Protein AF-A0A7S1ZP19-F1 (afdb_monomer_lite)

Sequence (334 aa):
PTLAFGVCPPRRSRVVRQDVLRPRTKNLQGLKESPSRLVMTATKRASASSKKQGKRADRSSQQQQQYDGSGGVAASTTSSDAKIVTAPAASSAAVSGDSSPRLANTTVCLPIVYGSIAFFLGKKADEYHTHQWTLYVRGPNDEDLSVGVAKVVFQLHPSFPQPVRELTAPPFEVTEKGWGEFEATIRIVWRDPEEKATVLTHGIKLYPPGLTNITASTTSKEPVVHEFYDEVVFTNPKESFHRQLMRTSVLPRIKSHEPAVQENFPTYTDEADLKAMLAAQKFLEKEIGLVKSRLLQADQEVTEIEDELAKIKAEGGSSVSSSSGKGGGSGGKS

Organism: Trieres chinensis (NCBI:txid1514140)

Foldseek 3Di:
DDDDDPDDDDDPFPAPDVPDDDDDDDDDDDDDDDDDDDDDDDDDDDDDDDDDDDDDDDDDDDDDDDDDDDDDDDDDDDDDDDDDDDDDDDDDPDDDQDPFFFAAPDKDKQKKKWWKKKFACQVNADPFFRIKMKTFMAGLQLWFCLLFFQWKWKAADPVDDPRTDIDRGPPGMDIDTGDDKDKMKIWTHTPNNVDDIDIDIYIHDFDDPPDDPVRPPRDPRHIDITMDMYMHMDHRGGPSSVVSSVCRVVDDRDADPDVVVRVNRDRPDPVVVVVVVVVVVVVVVVVVVVVVVVVVVVVVVVVVVVVVVVVVVVVVPPPDDDDDDDDDDDDDDD

InterPro domains:
  IPR005033 YEATS [PTHR47573] (101-312)
  IPR038704 YEATS superfamily [G3DSA:2.60.40.1970] (103-259)
  IPR055129 YEATS domain [PF03366] (129-207)
  IPR055129 YEATS domain [PS51037] (102-248)

pLDDT: mean 71.0, std 27.82, range [25.66, 98.19]

Structure (mmCIF, N/CA/C/O backbone):
data_AF-A0A7S1ZP19-F1
#
_entry.id   AF-A0A7S1ZP19-F1
#
loop_
_atom_site.group_PDB
_atom_site.id
_atom_site.type_symbol
_atom_site.label_atom_id
_atom_site.label_alt_id
_atom_site.label_comp_id
_atom_site.label_asym_id
_atom_site.label_entity_id
_atom_site.label_seq_id
_atom_site.pdbx_PDB_ins_code
_atom_site.Cartn_x
_atom_site.Cartn_y
_atom_site.Cartn_z
_atom_site.occupancy
_atom_site.B_iso_or_equiv
_atom_site.auth_seq_id
_atom_site.auth_comp_id
_atom_site.auth_asym_id
_atom_site.auth_atom_id
_atom_site.pdbx_PDB_model_num
ATOM 1 N N . PRO A 1 1 ? -11.613 -37.175 -13.128 1.00 35.22 1 PRO A N 1
ATOM 2 C CA . PRO A 1 1 ? -10.660 -36.073 -12.864 1.00 35.22 1 PRO A CA 1
ATOM 3 C C . PRO A 1 1 ? -11.260 -34.736 -13.319 1.00 35.22 1 PRO A C 1
ATOM 5 O O . PRO A 1 1 ? -11.089 -34.323 -14.462 1.00 35.22 1 PRO A O 1
ATOM 8 N N . THR A 1 2 ? -12.042 -34.113 -12.440 1.00 30.61 2 THR A N 1
ATOM 9 C CA . THR A 1 2 ? -12.780 -32.881 -12.743 1.00 30.61 2 THR A CA 1
ATOM 10 C C . THR A 1 2 ? -11.906 -31.684 -12.383 1.00 30.61 2 THR A C 1
ATOM 12 O O . THR A 1 2 ? -11.536 -31.531 -11.222 1.00 30.61 2 THR A O 1
ATOM 15 N N . LEU A 1 3 ? -11.542 -30.860 -13.368 1.00 34.84 3 LEU A N 1
ATOM 16 C CA . LEU A 1 3 ? -10.764 -29.642 -13.131 1.00 34.84 3 LEU A CA 1
ATOM 17 C C . LEU A 1 3 ? -11.634 -28.615 -12.397 1.00 34.84 3 LEU A C 1
ATOM 19 O O . LEU A 1 3 ? -12.628 -28.134 -12.938 1.00 34.84 3 LEU A O 1
ATOM 23 N N . ALA A 1 4 ? -11.255 -28.289 -11.163 1.00 33.59 4 ALA A N 1
ATOM 24 C CA . ALA A 1 4 ? -11.869 -27.205 -10.413 1.00 33.59 4 ALA A CA 1
ATOM 25 C C . ALA A 1 4 ? -11.389 -25.863 -10.984 1.00 33.59 4 ALA A C 1
ATOM 27 O O . ALA A 1 4 ? -10.210 -25.525 -10.891 1.00 33.59 4 ALA A O 1
ATOM 28 N N . PHE A 1 5 ? -12.306 -25.098 -11.575 1.00 38.09 5 PHE A N 1
ATOM 29 C CA . PHE A 1 5 ? -12.038 -23.721 -11.975 1.00 38.09 5 PHE A CA 1
ATOM 30 C C . PHE A 1 5 ? -11.862 -22.860 -10.720 1.00 38.09 5 PHE A C 1
ATOM 32 O O . PHE A 1 5 ? -12.792 -22.721 -9.924 1.00 38.09 5 PHE A O 1
ATOM 39 N N . GLY A 1 6 ? -10.675 -22.276 -10.551 1.00 35.34 6 GLY A N 1
ATOM 40 C CA . GLY A 1 6 ? -10.384 -21.322 -9.482 1.00 35.34 6 GLY A CA 1
ATOM 41 C C . GLY A 1 6 ? -11.103 -19.996 -9.717 1.00 35.34 6 GLY A C 1
ATOM 42 O O . GLY A 1 6 ? -10.528 -19.068 -10.279 1.00 35.34 6 GLY A O 1
ATOM 43 N N . VAL A 1 7 ? -12.369 -19.907 -9.309 1.00 38.19 7 VAL A N 1
ATOM 44 C CA . VAL A 1 7 ? -13.126 -18.650 -9.317 1.00 38.19 7 VAL A CA 1
ATOM 45 C C . VAL A 1 7 ? -12.714 -17.828 -8.099 1.00 38.19 7 VAL A C 1
ATOM 47 O O . VAL A 1 7 ? -12.937 -18.247 -6.965 1.00 38.19 7 VAL A O 1
ATOM 50 N N . CYS A 1 8 ? -12.127 -16.652 -8.328 1.00 34.09 8 CYS A N 1
ATOM 51 C CA . CYS A 1 8 ? -11.765 -15.735 -7.250 1.00 34.09 8 CYS A CA 1
ATOM 52 C C . CYS A 1 8 ? -13.042 -15.206 -6.559 1.00 34.09 8 CYS A C 1
ATOM 54 O O . CYS A 1 8 ? -13.891 -14.619 -7.240 1.00 34.09 8 CYS A O 1
ATOM 56 N N . PRO A 1 9 ? -13.228 -15.414 -5.241 1.00 33.00 9 PRO A N 1
ATOM 57 C CA . PRO A 1 9 ? -14.409 -14.934 -4.534 1.00 33.00 9 PRO A CA 1
ATOM 58 C C . PRO A 1 9 ? -14.364 -13.404 -4.367 1.00 33.00 9 PRO A C 1
ATOM 60 O O . PRO A 1 9 ? -13.285 -12.834 -4.203 1.00 33.00 9 PRO A O 1
ATOM 63 N N . PRO A 1 10 ? -15.516 -12.709 -4.363 1.00 30.75 10 PRO A N 1
ATOM 64 C CA . PRO A 1 10 ? -15.551 -11.254 -4.266 1.00 30.75 10 PRO A CA 1
ATOM 65 C C . PRO A 1 10 ? -15.285 -10.773 -2.828 1.00 30.75 10 PRO A C 1
ATOM 67 O O . PRO A 1 10 ? -16.222 -10.544 -2.059 1.00 30.75 10 PRO A O 1
ATOM 70 N N . ARG A 1 11 ? -14.014 -10.563 -2.461 1.00 40.75 11 ARG A N 1
ATOM 71 C CA . ARG A 1 11 ? -13.666 -9.703 -1.314 1.00 40.75 11 ARG A CA 1
ATOM 72 C C . ARG A 1 11 ? -13.893 -8.229 -1.703 1.00 40.75 11 ARG A C 1
ATOM 74 O O . ARG A 1 11 ? -13.801 -7.860 -2.872 1.00 40.75 11 ARG A O 1
ATOM 81 N N . ARG A 1 12 ? -14.245 -7.369 -0.736 1.00 36.06 12 ARG A N 1
ATOM 82 C CA . ARG A 1 12 ? -14.487 -5.924 -0.960 1.00 36.06 12 ARG A CA 1
ATOM 83 C C . ARG A 1 12 ? -13.167 -5.145 -1.102 1.00 36.06 12 ARG A C 1
ATOM 85 O O . ARG A 1 12 ? -12.848 -4.308 -0.264 1.00 36.06 12 ARG A O 1
ATOM 92 N N . SER A 1 13 ? -12.420 -5.405 -2.170 1.00 39.50 13 SER A N 1
ATOM 93 C CA . SER A 1 13 ? -11.255 -4.621 -2.600 1.00 39.50 13 SER A CA 1
ATOM 94 C C . SER A 1 13 ? -11.600 -3.757 -3.823 1.00 39.50 13 SER A C 1
ATOM 96 O O . SER A 1 13 ? -12.604 -3.969 -4.515 1.00 39.50 13 SER A O 1
ATOM 98 N N . ARG A 1 14 ? -10.793 -2.723 -4.085 1.00 39.16 14 ARG A N 1
ATOM 99 C CA . ARG A 1 14 ? -10.999 -1.766 -5.183 1.00 39.16 14 ARG A CA 1
ATOM 100 C C . ARG A 1 14 ? -10.481 -2.342 -6.507 1.00 39.16 14 ARG A C 1
ATOM 102 O O . ARG A 1 14 ? -9.537 -1.806 -7.064 1.00 39.16 14 ARG A O 1
ATOM 109 N N . VAL A 1 15 ? -11.120 -3.396 -7.023 1.00 43.00 15 VAL A N 1
ATOM 110 C CA . VAL A 1 15 ? -10.665 -4.138 -8.219 1.00 43.00 15 VAL A CA 1
ATOM 111 C C . VAL A 1 15 ? -10.245 -3.205 -9.367 1.00 43.00 15 VAL A C 1
ATOM 113 O O . VAL A 1 15 ? -11.094 -2.638 -10.069 1.00 43.00 15 VAL A O 1
ATOM 116 N N . VAL A 1 16 ? -8.934 -3.088 -9.602 1.00 46.03 16 VAL A N 1
ATOM 117 C CA . VAL A 1 16 ? -8.363 -2.291 -10.698 1.00 46.03 16 VAL A CA 1
ATOM 118 C C . VAL A 1 16 ? -8.515 -3.056 -12.013 1.00 46.03 16 VAL A C 1
ATOM 120 O O . VAL A 1 16 ? -7.594 -3.690 -12.525 1.00 46.03 16 VAL A O 1
ATOM 123 N N . ARG A 1 17 ? -9.723 -3.007 -12.585 1.00 39.44 17 ARG A N 1
ATOM 124 C CA . ARG A 1 17 ? -9.992 -3.536 -13.929 1.00 39.44 17 ARG A CA 1
ATOM 125 C C . ARG A 1 17 ? -9.328 -2.644 -14.976 1.00 39.44 17 ARG A C 1
ATOM 127 O O . ARG A 1 17 ? -9.660 -1.463 -15.079 1.00 39.44 17 ARG A O 1
ATOM 134 N N . GLN A 1 18 ? -8.448 -3.215 -15.795 1.00 45.69 18 GLN A N 1
ATOM 135 C CA . GLN A 1 18 ? -7.701 -2.465 -16.813 1.00 45.69 18 GLN A CA 1
ATOM 136 C C . GLN A 1 18 ? -8.589 -1.843 -17.920 1.00 45.69 18 GLN A C 1
ATOM 138 O O . GLN A 1 18 ? -8.176 -0.867 -18.553 1.00 45.69 18 GLN A O 1
ATOM 143 N N . ASP A 1 19 ? -9.814 -2.354 -18.107 1.00 37.75 19 ASP A N 1
ATOM 144 C CA . ASP A 1 19 ? -10.675 -2.111 -19.278 1.00 37.75 19 ASP A CA 1
ATOM 145 C C . ASP A 1 19 ? -11.610 -0.880 -19.225 1.00 37.75 19 ASP A C 1
ATOM 147 O O . ASP A 1 19 ? -12.347 -0.633 -20.184 1.00 37.75 19 ASP A O 1
ATOM 151 N N . VAL A 1 20 ? -11.633 -0.082 -18.145 1.00 37.97 20 VAL A N 1
ATOM 152 C CA . VAL A 1 20 ? -12.630 1.009 -17.986 1.00 37.97 20 VAL A CA 1
ATOM 153 C C . VAL A 1 20 ? -12.005 2.402 -17.870 1.00 37.97 20 VAL A C 1
ATOM 155 O O . VAL A 1 20 ? -12.073 3.049 -16.830 1.00 37.97 20 VAL A O 1
ATOM 158 N N . LEU A 1 21 ? -11.477 2.917 -18.986 1.00 30.41 21 LEU A N 1
ATOM 159 C CA . LEU A 1 21 ? -11.257 4.358 -19.194 1.00 30.41 21 LEU A CA 1
ATOM 160 C C . LEU A 1 21 ? -11.595 4.765 -20.641 1.00 30.41 21 LEU A C 1
ATOM 162 O O . LEU A 1 21 ? -10.736 4.758 -21.519 1.00 30.41 21 LEU A O 1
ATOM 166 N N . ARG A 1 22 ? -12.847 5.180 -20.886 1.00 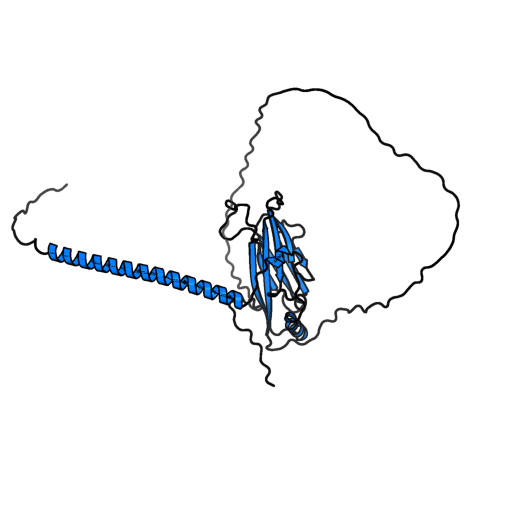29.48 22 ARG A N 1
ATOM 167 C CA . ARG A 1 22 ? -13.207 5.998 -22.063 1.00 29.48 22 ARG A CA 1
ATOM 168 C C . ARG A 1 22 ? -13.342 7.464 -21.631 1.00 29.48 22 ARG A C 1
ATOM 170 O O . ARG A 1 22 ? -14.190 7.740 -20.782 1.00 29.48 22 ARG A O 1
ATOM 177 N N . PRO A 1 23 ? -12.591 8.417 -22.209 1.00 30.12 23 PRO A N 1
ATOM 178 C CA . PRO A 1 23 ? -12.764 9.829 -21.890 1.00 30.12 23 PRO A CA 1
ATOM 179 C C . PRO A 1 23 ? -14.053 10.371 -22.528 1.00 30.12 23 PRO A C 1
ATOM 181 O O . PRO A 1 23 ? -14.192 10.404 -23.750 1.00 30.12 23 PRO A O 1
ATOM 184 N N . ARG A 1 24 ? -14.999 10.836 -21.703 1.00 30.05 24 ARG A N 1
ATOM 185 C CA . ARG A 1 24 ? -16.121 11.672 -22.159 1.00 30.05 24 ARG A CA 1
ATOM 186 C C . ARG A 1 24 ? -15.701 13.138 -22.098 1.00 30.05 24 ARG A C 1
ATOM 188 O O . ARG A 1 24 ? -15.774 13.768 -21.048 1.00 30.05 24 ARG A O 1
ATOM 195 N N . THR A 1 25 ? -15.282 13.683 -23.232 1.00 30.56 25 THR A N 1
ATOM 196 C CA . THR A 1 25 ? -15.054 15.121 -23.393 1.00 30.56 25 THR A CA 1
ATOM 197 C C . THR A 1 25 ? -16.386 15.875 -23.407 1.00 30.56 25 THR A C 1
ATOM 199 O O . THR A 1 25 ? -17.268 15.586 -24.216 1.00 30.56 25 THR A O 1
ATOM 202 N N . LYS A 1 26 ? -16.526 16.888 -22.548 1.00 33.78 26 LYS A N 1
ATOM 203 C CA . LYS A 1 26 ? -17.434 18.019 -22.779 1.00 33.78 26 LYS A CA 1
ATOM 204 C C . LYS A 1 26 ? -16.752 19.309 -22.336 1.00 33.78 26 LYS A C 1
ATOM 206 O O . LYS A 1 26 ? -16.363 19.443 -21.183 1.00 33.78 26 LYS A O 1
ATOM 211 N N . ASN A 1 27 ? -16.608 20.233 -23.283 1.00 29.47 27 ASN A N 1
ATOM 212 C CA . ASN A 1 27 ? -16.151 21.596 -23.035 1.00 29.47 27 ASN A CA 1
ATOM 213 C C . ASN A 1 27 ? -17.158 22.354 -22.164 1.00 29.47 27 ASN A C 1
ATOM 215 O O . ASN A 1 27 ? -18.361 22.239 -22.393 1.00 29.47 27 ASN A O 1
ATOM 219 N N . LEU A 1 28 ? -16.657 23.239 -21.302 1.00 31.41 28 LEU A N 1
ATOM 220 C CA . LEU A 1 28 ? -17.294 24.529 -21.044 1.00 31.41 28 LEU A CA 1
ATOM 221 C C . LEU A 1 28 ? -16.204 25.565 -20.733 1.00 31.41 28 LEU A C 1
ATOM 223 O O . LEU A 1 28 ? -15.254 25.273 -20.010 1.00 31.41 28 LEU A O 1
ATOM 227 N N . GLN A 1 29 ? -16.297 26.742 -21.348 1.00 30.42 29 GLN A N 1
ATOM 228 C CA . GLN A 1 29 ? -15.289 27.801 -21.262 1.00 30.42 29 GLN A CA 1
ATOM 229 C C . GLN A 1 29 ? -15.689 28.876 -20.246 1.00 30.42 29 GLN A C 1
ATOM 231 O O . GLN A 1 29 ? -16.849 29.267 -20.200 1.00 30.42 29 GLN A O 1
ATOM 236 N N . GLY A 1 30 ? -14.681 29.445 -19.578 1.00 26.62 30 GLY A N 1
ATOM 237 C CA . GLY A 1 30 ? -14.671 30.851 -19.165 1.00 26.62 30 GLY A CA 1
ATOM 238 C C . GLY A 1 30 ? -15.315 31.204 -17.821 1.00 26.62 30 GLY A C 1
ATOM 239 O O . GLY A 1 30 ? -16.529 31.203 -17.681 1.00 26.62 30 GLY A O 1
ATOM 240 N N . LEU A 1 31 ? -14.496 31.711 -16.898 1.00 30.05 31 LEU A N 1
ATOM 241 C CA . LEU A 1 31 ? -14.360 33.164 -16.730 1.00 30.05 31 LEU A CA 1
ATOM 242 C C . LEU A 1 31 ? -12.966 33.497 -16.158 1.00 30.05 31 LEU A C 1
ATOM 244 O O . LEU A 1 31 ? -12.301 32.634 -15.588 1.00 30.05 31 LEU A O 1
ATOM 248 N N . LYS A 1 32 ? -12.498 34.730 -16.372 1.00 30.06 32 LYS A N 1
ATOM 249 C CA . LYS A 1 32 ? -11.239 35.268 -15.822 1.00 30.06 32 LYS A CA 1
ATOM 250 C C . LYS A 1 32 ? -11.554 36.113 -14.589 1.00 30.06 32 LYS A C 1
ATOM 252 O O . LYS A 1 32 ? -12.590 36.761 -14.608 1.00 30.06 32 LYS A O 1
ATOM 257 N N . GLU A 1 33 ? -10.604 36.243 -13.660 1.00 28.56 33 GLU A N 1
ATOM 258 C CA . GLU A 1 33 ? -10.115 37.561 -13.211 1.00 28.56 33 GLU A CA 1
ATOM 259 C C . GLU A 1 33 ? -8.828 37.467 -12.368 1.00 28.56 33 GLU A C 1
ATOM 261 O O . GLU A 1 33 ? -8.504 36.423 -11.807 1.00 28.56 33 GLU A O 1
ATOM 266 N N . SER A 1 34 ? -8.072 38.568 -12.345 1.00 31.73 34 SER A N 1
ATOM 267 C CA . SER A 1 34 ? -6.821 38.771 -11.588 1.00 31.73 34 SER A CA 1
ATOM 268 C C . SER A 1 34 ? -7.072 39.789 -10.461 1.00 31.73 34 SER A C 1
ATOM 270 O O . SER A 1 34 ? -8.072 40.502 -10.534 1.00 31.73 34 SER A O 1
ATOM 272 N N . PRO A 1 35 ? -6.156 39.980 -9.483 1.00 42.50 35 PRO A N 1
ATOM 273 C CA . PRO A 1 35 ? -5.257 41.136 -9.642 1.00 42.50 35 PRO A CA 1
ATOM 274 C C . PRO A 1 35 ? -3.848 41.063 -8.998 1.00 42.50 35 PRO A C 1
ATOM 276 O O . PRO A 1 35 ? -3.632 40.538 -7.914 1.00 42.50 35 PRO A O 1
ATOM 279 N N . SER A 1 36 ? -2.918 41.716 -9.701 1.00 30.12 36 SER A N 1
ATOM 280 C CA . SER A 1 36 ? -1.875 42.666 -9.258 1.00 30.12 36 SER A CA 1
ATOM 281 C C . SER A 1 36 ? -1.053 42.506 -7.962 1.00 30.12 36 SER A C 1
ATOM 283 O O . SER A 1 36 ? -1.548 42.498 -6.841 1.00 30.12 36 SER A O 1
ATOM 285 N N . ARG A 1 37 ? 0.270 42.633 -8.163 1.00 30.38 37 ARG A N 1
ATOM 286 C CA . ARG A 1 37 ? 1.307 42.990 -7.173 1.00 30.38 37 ARG A CA 1
ATOM 287 C C . ARG A 1 37 ? 0.964 44.238 -6.342 1.00 30.38 37 ARG A C 1
ATOM 289 O O . ARG A 1 37 ? 0.517 45.236 -6.902 1.00 30.38 37 ARG A O 1
ATOM 296 N N . LEU A 1 38 ? 1.458 44.266 -5.102 1.00 29.27 38 LEU A N 1
ATOM 297 C CA . LEU A 1 38 ? 1.962 45.492 -4.474 1.00 29.27 38 LEU A CA 1
ATOM 298 C C . LEU A 1 38 ? 3.351 45.229 -3.870 1.00 29.27 38 LEU A C 1
ATOM 300 O O . LEU A 1 38 ? 3.601 44.162 -3.316 1.00 29.27 38 LEU A O 1
ATOM 304 N N . VAL A 1 39 ? 4.265 46.189 -4.014 1.00 29.44 39 VAL A N 1
ATOM 305 C CA . VAL A 1 39 ? 5.639 46.132 -3.491 1.00 29.44 39 VAL A CA 1
ATOM 306 C C . VAL A 1 39 ? 5.761 47.176 -2.388 1.00 29.44 39 VAL A C 1
ATOM 308 O O . VAL A 1 39 ? 5.391 48.324 -2.619 1.00 29.44 39 VAL A O 1
ATOM 311 N N . MET A 1 40 ? 6.319 46.822 -1.227 1.00 29.11 40 MET A N 1
ATOM 312 C CA . MET A 1 40 ? 6.771 47.817 -0.250 1.00 29.11 40 MET A CA 1
ATOM 313 C C . MET A 1 40 ? 8.162 47.501 0.291 1.00 29.11 40 MET A C 1
ATOM 315 O O . MET A 1 40 ? 8.417 46.462 0.893 1.00 29.11 40 MET A O 1
ATOM 319 N N . THR A 1 41 ? 9.057 48.457 0.070 1.00 28.34 41 THR A N 1
ATOM 320 C CA . THR A 1 41 ? 10.376 48.580 0.689 1.00 28.34 41 THR A CA 1
ATOM 321 C C . THR A 1 41 ? 10.261 49.230 2.066 1.00 28.34 41 THR A C 1
ATOM 323 O O . THR A 1 41 ? 9.560 50.233 2.198 1.00 28.34 41 THR A O 1
ATOM 326 N N . ALA A 1 42 ? 11.030 48.769 3.053 1.00 32.97 42 ALA A N 1
ATOM 327 C CA . ALA A 1 42 ? 11.269 49.518 4.287 1.00 32.97 42 ALA A CA 1
ATOM 328 C C . ALA A 1 42 ? 12.721 49.354 4.760 1.00 32.97 42 ALA A C 1
ATOM 330 O O . ALA A 1 42 ? 13.330 48.297 4.608 1.00 32.97 42 ALA A O 1
ATOM 331 N N . THR A 1 43 ? 13.277 50.429 5.319 1.00 29.64 43 THR A N 1
ATOM 332 C CA . THR A 1 43 ? 14.724 50.629 5.463 1.00 29.64 43 THR A CA 1
ATOM 333 C C . THR A 1 43 ? 15.123 50.790 6.931 1.00 29.64 43 THR A C 1
ATOM 335 O O . THR A 1 43 ? 14.578 51.643 7.620 1.00 29.64 43 THR A O 1
ATOM 338 N N . LYS A 1 44 ? 16.142 50.025 7.357 1.00 29.73 44 LYS A N 1
ATOM 339 C CA . LYS A 1 44 ? 17.158 50.347 8.388 1.00 29.73 44 LYS A CA 1
ATOM 340 C C . LYS A 1 44 ? 16.694 50.979 9.718 1.00 29.73 44 LYS A C 1
ATOM 342 O O . LYS A 1 44 ? 16.402 52.170 9.785 1.00 29.73 44 LYS A O 1
ATOM 347 N N . ARG A 1 45 ? 16.959 50.282 10.830 1.00 28.92 45 ARG A N 1
ATOM 348 C CA . ARG A 1 45 ? 17.448 50.928 12.066 1.00 28.92 45 ARG A CA 1
ATOM 349 C C . ARG A 1 45 ? 18.548 50.101 12.722 1.00 28.92 45 ARG A C 1
ATOM 351 O O . ARG A 1 45 ? 18.533 48.880 12.666 1.00 28.92 45 ARG A O 1
ATOM 358 N N . ALA A 1 46 ? 19.510 50.804 13.310 1.00 29.44 46 ALA A N 1
ATOM 359 C CA . ALA A 1 46 ? 20.632 50.247 14.050 1.00 29.44 46 ALA A CA 1
ATOM 360 C C . ALA A 1 46 ? 20.691 50.903 15.433 1.00 29.44 46 ALA A C 1
ATOM 362 O O . ALA A 1 46 ? 20.356 52.081 15.567 1.00 29.44 46 ALA A O 1
ATOM 363 N N . SER A 1 47 ? 21.172 50.166 16.432 1.00 31.48 47 SER A N 1
ATOM 364 C CA . SER A 1 47 ? 21.490 50.692 17.760 1.00 31.48 47 SER A CA 1
ATOM 365 C C . SER A 1 47 ? 22.626 49.881 18.385 1.00 31.48 47 SER A C 1
ATOM 367 O O . SER A 1 47 ? 22.505 48.672 18.562 1.00 31.48 47 SER A O 1
ATOM 369 N N . ALA A 1 48 ? 23.728 50.559 18.713 1.00 30.89 48 ALA A N 1
ATOM 370 C CA . ALA A 1 48 ? 24.772 50.060 19.614 1.00 30.89 48 ALA A CA 1
ATOM 371 C C . ALA A 1 48 ? 24.260 50.135 21.084 1.00 30.89 48 ALA A C 1
ATOM 373 O O . ALA A 1 48 ? 23.153 50.614 21.305 1.00 30.89 48 ALA A O 1
ATOM 374 N N . SER A 1 49 ? 24.952 49.731 22.155 1.00 30.88 49 SER A N 1
ATOM 375 C CA . SER A 1 49 ? 26.384 49.493 22.406 1.00 30.88 49 SER A CA 1
ATOM 376 C C . SER A 1 49 ? 26.556 48.788 23.768 1.00 30.88 49 SER A C 1
ATOM 378 O O . SER A 1 49 ? 25.732 49.038 24.645 1.00 30.88 49 SER A O 1
ATOM 380 N N . SER A 1 50 ? 27.647 48.037 24.006 1.00 32.75 50 SER A N 1
ATOM 381 C CA . SER A 1 50 ? 28.511 48.180 25.213 1.00 32.75 50 SER A CA 1
ATOM 382 C C . SER A 1 50 ? 29.678 47.173 25.273 1.00 32.75 50 SER A C 1
ATOM 384 O O . SER A 1 50 ? 29.631 46.109 24.665 1.00 32.75 50 SER A O 1
ATOM 386 N N . LYS A 1 51 ? 30.762 47.541 25.980 1.00 32.75 51 LYS A N 1
ATOM 387 C CA . LYS A 1 51 ? 32.107 46.916 25.942 1.00 32.75 51 LYS A CA 1
ATOM 388 C C . LYS A 1 51 ? 32.505 46.180 27.236 1.00 32.75 51 LYS A C 1
ATOM 390 O O . LYS A 1 51 ? 32.157 46.648 28.315 1.00 32.75 51 LYS A O 1
ATOM 395 N N . LYS A 1 52 ? 33.431 45.210 27.114 1.00 30.39 52 LYS A N 1
ATOM 396 C CA . LYS A 1 52 ? 34.691 45.041 27.904 1.00 30.39 52 LYS A CA 1
ATOM 397 C C . LYS A 1 52 ? 35.556 43.960 27.212 1.00 30.39 52 LYS A C 1
ATOM 399 O O . LYS A 1 52 ? 35.039 42.898 26.908 1.00 30.39 52 LYS A O 1
ATOM 404 N N . GLN A 1 53 ? 36.747 44.253 26.665 1.00 30.14 53 GLN A N 1
ATOM 405 C CA . GLN A 1 53 ? 38.078 44.287 27.322 1.00 30.14 53 GLN A CA 1
ATOM 406 C C . GLN A 1 53 ? 38.395 43.037 28.179 1.00 30.14 53 GLN A C 1
ATOM 408 O O . GLN A 1 53 ? 37.654 42.774 29.114 1.00 30.14 53 GLN A O 1
ATOM 413 N N . GLY A 1 54 ? 39.499 42.292 27.994 1.00 28.72 54 GLY A N 1
ATOM 414 C CA . GLY A 1 54 ? 40.536 42.303 26.941 1.00 28.72 54 GLY A CA 1
ATOM 415 C C . GLY A 1 54 ? 41.868 41.651 27.388 1.00 28.72 54 GLY A C 1
ATOM 416 O O . GLY A 1 54 ? 42.119 41.604 28.589 1.00 28.72 54 GLY A O 1
ATOM 417 N N . LYS A 1 55 ? 42.706 41.206 26.424 1.00 32.06 55 LYS A N 1
ATOM 418 C CA . LYS A 1 55 ? 44.208 41.165 26.346 1.00 32.06 55 LYS A CA 1
ATOM 419 C C . LYS A 1 55 ? 44.644 40.032 25.378 1.00 32.06 55 LYS A C 1
ATOM 421 O O . LYS A 1 55 ? 44.042 38.972 25.407 1.00 32.06 55 LYS A O 1
ATOM 426 N N . ARG A 1 56 ? 45.477 40.294 24.348 1.00 28.67 56 ARG A N 1
ATOM 427 C CA . ARG A 1 56 ? 46.959 40.094 24.299 1.00 28.67 56 ARG A CA 1
ATOM 428 C C . ARG A 1 56 ? 47.388 38.689 24.784 1.00 28.67 56 ARG A C 1
ATOM 430 O O . ARG A 1 56 ? 47.075 38.375 25.921 1.00 28.67 56 ARG A O 1
ATOM 437 N N . ALA A 1 57 ? 48.158 37.864 24.065 1.00 31.80 57 ALA A N 1
ATOM 438 C CA . ALA A 1 57 ? 48.839 37.976 22.755 1.00 31.80 57 ALA A CA 1
ATOM 439 C C . ALA A 1 57 ? 49.184 36.530 22.239 1.00 31.80 57 ALA A C 1
ATOM 441 O O . ALA A 1 57 ? 48.656 35.590 22.822 1.00 31.80 57 ALA A O 1
ATOM 442 N N . ASP A 1 58 ? 49.993 36.210 21.210 1.00 31.27 58 ASP A N 1
ATOM 443 C CA . ASP A 1 58 ? 50.904 36.995 20.345 1.00 31.27 58 ASP A CA 1
ATOM 444 C C . ASP A 1 58 ? 51.021 36.411 18.892 1.00 31.27 58 ASP A C 1
ATOM 446 O O . ASP A 1 58 ? 49.997 36.294 18.220 1.00 31.27 58 ASP A O 1
ATOM 450 N N . ARG A 1 59 ? 52.226 36.098 18.369 1.00 33.56 59 ARG A N 1
ATOM 451 C CA . ARG A 1 59 ? 52.551 35.810 16.943 1.00 33.56 59 ARG A CA 1
ATOM 452 C C . ARG A 1 59 ? 53.019 34.375 16.594 1.00 33.56 59 ARG A C 1
ATOM 454 O O . ARG A 1 59 ? 53.796 33.798 17.343 1.00 33.56 59 ARG A O 1
ATOM 461 N N . SER A 1 60 ? 52.797 33.998 15.317 1.00 33.25 60 SER A N 1
ATOM 462 C CA . SER A 1 60 ? 53.711 33.232 14.410 1.00 33.25 60 SER A CA 1
ATOM 463 C C . SER A 1 60 ? 54.061 31.760 14.770 1.00 33.25 60 SER A C 1
ATOM 465 O O . SER A 1 60 ? 53.927 31.369 15.916 1.00 33.25 60 SER A O 1
ATOM 467 N N . SER A 1 61 ? 54.460 30.846 13.868 1.00 34.03 61 SER A N 1
ATOM 468 C CA . SER A 1 61 ? 54.978 30.939 12.485 1.00 34.03 61 SER A CA 1
ATOM 469 C C . SER A 1 61 ? 54.520 29.774 11.584 1.00 34.03 61 SER A C 1
ATOM 471 O O . SER A 1 61 ? 54.003 28.763 12.047 1.00 34.03 61 SER A O 1
ATOM 473 N N . GLN A 1 62 ? 54.787 29.930 10.285 1.00 35.19 62 GLN A N 1
ATOM 474 C CA . GLN A 1 62 ? 54.767 28.916 9.222 1.00 35.19 62 GLN A CA 1
ATOM 475 C C . GLN A 1 62 ? 55.512 27.611 9.572 1.00 35.19 62 GLN A C 1
ATOM 477 O O . GLN A 1 62 ? 56.563 27.666 10.207 1.00 35.19 62 GLN A O 1
ATOM 482 N N . GLN A 1 63 ? 55.108 26.497 8.946 1.00 31.92 63 GLN A N 1
ATOM 483 C CA . GLN A 1 63 ? 56.084 25.565 8.366 1.00 31.92 63 GLN A CA 1
ATOM 484 C C . GLN A 1 63 ? 55.532 24.871 7.106 1.00 31.92 63 GLN A C 1
ATOM 486 O O . GLN A 1 63 ? 54.659 24.011 7.173 1.00 31.92 63 GLN A O 1
ATOM 491 N N . GLN A 1 64 ? 56.056 25.260 5.942 1.00 31.88 64 GLN A N 1
ATOM 492 C CA . GLN A 1 64 ? 56.113 24.407 4.750 1.00 31.88 64 GLN A CA 1
ATOM 493 C C . GLN A 1 64 ? 57.412 23.597 4.804 1.00 31.88 64 GLN A C 1
ATOM 495 O O . GLN A 1 64 ? 58.413 24.113 5.305 1.00 31.88 64 GLN A O 1
ATOM 500 N N . GLN A 1 65 ? 57.436 22.418 4.177 1.00 32.78 65 GLN A N 1
ATOM 501 C CA . GLN A 1 65 ? 58.622 21.955 3.447 1.00 32.78 65 GLN A CA 1
ATOM 502 C C . GLN A 1 65 ? 58.278 20.835 2.452 1.00 32.78 65 GLN A C 1
ATOM 504 O O . GLN A 1 65 ? 57.915 19.727 2.833 1.00 32.78 65 GLN A O 1
ATOM 509 N N . GLN A 1 66 ? 58.408 21.155 1.163 1.00 27.62 66 GLN A N 1
ATOM 510 C CA . GLN A 1 66 ? 58.784 20.197 0.118 1.00 27.62 66 GLN A CA 1
ATOM 511 C C . GLN A 1 66 ? 60.318 20.132 0.076 1.00 27.62 66 GLN A C 1
ATOM 513 O O . GLN A 1 66 ? 60.951 21.123 0.436 1.00 27.62 66 GLN A O 1
ATOM 518 N N . TYR A 1 67 ? 60.899 19.046 -0.440 1.00 26.41 67 TYR A N 1
ATOM 519 C CA . TYR A 1 67 ? 62.189 19.098 -1.142 1.00 26.41 67 TYR A CA 1
ATOM 520 C C . TYR A 1 67 ? 62.320 17.970 -2.181 1.00 26.41 67 TYR A C 1
ATOM 522 O O . TYR A 1 67 ? 61.595 16.977 -2.125 1.00 26.41 67 TYR A O 1
ATOM 530 N N . ASP A 1 68 ? 63.208 18.204 -3.149 1.00 29.00 68 ASP A N 1
ATOM 531 C CA . ASP A 1 68 ? 63.424 17.450 -4.391 1.00 29.00 68 ASP A CA 1
ATOM 532 C C . ASP A 1 68 ? 63.971 16.018 -4.243 1.00 29.00 68 ASP A C 1
ATOM 534 O O . ASP A 1 68 ? 64.494 15.615 -3.205 1.00 29.00 68 ASP A O 1
ATOM 538 N N . GLY A 1 69 ? 63.907 15.264 -5.347 1.00 26.88 69 GLY A N 1
ATOM 539 C CA . GLY A 1 69 ? 64.618 13.992 -5.525 1.00 26.88 69 GLY A CA 1
ATOM 540 C C . GLY A 1 69 ? 65.836 14.102 -6.453 1.00 26.88 69 GLY A C 1
ATOM 541 O O . GLY A 1 69 ? 66.124 15.163 -6.997 1.00 26.88 69 GLY A O 1
ATOM 542 N N . SER A 1 70 ? 66.544 12.989 -6.671 1.00 29.95 70 SER A N 1
ATOM 543 C CA . SER A 1 70 ? 67.359 12.719 -7.875 1.00 29.95 70 SER A CA 1
ATOM 544 C C . SER A 1 70 ? 67.999 11.321 -7.825 1.00 29.95 70 SER A C 1
ATOM 546 O O . SER A 1 70 ? 68.199 10.768 -6.749 1.00 29.95 70 SER A O 1
ATOM 548 N N . GLY A 1 71 ? 68.370 10.788 -8.998 1.00 27.41 71 GLY A N 1
ATOM 549 C CA . GLY A 1 71 ? 69.378 9.726 -9.143 1.00 27.41 71 GLY A CA 1
ATOM 550 C C . GLY A 1 71 ? 68.880 8.278 -9.042 1.00 27.41 71 GLY A C 1
ATOM 551 O O . GLY A 1 71 ? 68.428 7.827 -7.998 1.00 27.41 71 GLY A O 1
ATOM 552 N N . GLY A 1 72 ? 69.055 7.507 -10.118 1.00 25.66 72 GLY A N 1
ATOM 553 C CA . GLY A 1 72 ? 68.894 6.048 -10.111 1.00 25.66 72 GLY A CA 1
ATOM 554 C C . GLY A 1 72 ? 69.969 5.366 -10.956 1.00 25.66 72 GLY A C 1
ATOM 555 O O . GLY A 1 72 ? 70.609 6.028 -11.770 1.00 25.66 72 GLY A O 1
ATOM 556 N N . VAL A 1 73 ? 70.158 4.053 -10.781 1.00 28.58 73 VAL A N 1
ATOM 557 C CA . VAL A 1 73 ? 70.870 3.166 -11.723 1.00 28.58 73 VAL A CA 1
ATOM 558 C C . VAL A 1 73 ? 70.565 1.686 -11.451 1.00 28.58 73 VAL A C 1
ATOM 560 O O . VAL A 1 73 ? 70.243 1.309 -10.330 1.00 28.58 73 VAL A O 1
ATOM 563 N N . ALA A 1 74 ? 70.820 0.880 -12.490 1.00 29.31 74 ALA A N 1
ATOM 564 C CA . ALA A 1 74 ? 71.002 -0.576 -12.511 1.00 29.31 74 ALA A CA 1
ATOM 565 C C . ALA A 1 74 ? 69.748 -1.474 -12.548 1.00 29.31 74 ALA A C 1
ATOM 567 O O . ALA A 1 74 ? 68.756 -1.283 -11.853 1.00 29.31 74 ALA A O 1
ATOM 568 N N . ALA A 1 75 ? 69.839 -2.482 -13.418 1.00 27.42 75 ALA A N 1
ATOM 569 C CA . ALA A 1 75 ? 68.796 -3.447 -13.743 1.00 27.42 75 ALA A CA 1
ATOM 570 C C . ALA A 1 75 ? 69.053 -4.810 -13.084 1.00 27.42 75 ALA A C 1
ATOM 572 O O . ALA A 1 75 ? 70.190 -5.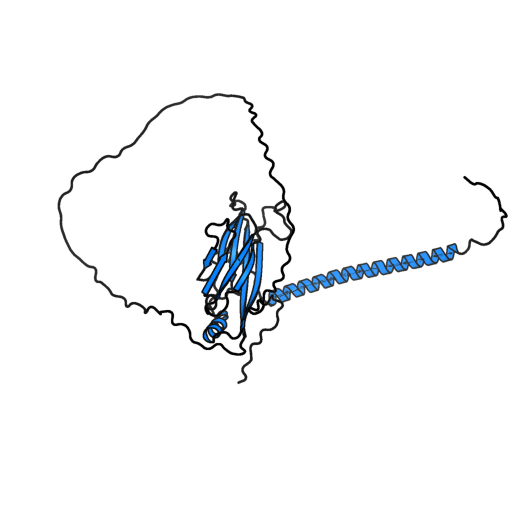136 -12.746 1.00 27.42 75 ALA A O 1
ATOM 573 N N . SER A 1 76 ? 68.035 -5.670 -13.040 1.00 29.48 76 SER A N 1
ATOM 574 C CA . SER A 1 76 ? 68.180 -7.060 -13.507 1.00 29.48 76 SER A CA 1
ATOM 575 C C . SER A 1 76 ? 66.827 -7.762 -13.650 1.00 29.48 76 SER A C 1
ATOM 577 O O . SER A 1 76 ? 65.890 -7.537 -12.890 1.00 29.48 76 SER A O 1
ATOM 579 N N . THR A 1 77 ? 66.743 -8.594 -14.683 1.00 26.58 77 THR A N 1
ATOM 580 C CA . THR A 1 77 ? 65.574 -9.383 -15.085 1.00 26.58 77 THR A CA 1
ATOM 581 C C . THR A 1 77 ? 65.590 -10.754 -14.415 1.00 26.58 77 THR A C 1
ATOM 583 O O . THR A 1 77 ? 66.626 -11.410 -14.476 1.00 26.58 77 THR A O 1
ATOM 586 N N . THR A 1 78 ? 64.437 -11.264 -13.969 1.00 30.50 78 THR A N 1
ATOM 587 C CA . THR A 1 78 ? 64.132 -12.710 -14.017 1.00 30.50 78 THR A CA 1
ATOM 588 C C . THR A 1 78 ? 62.624 -12.981 -14.098 1.00 30.50 78 THR A C 1
ATOM 590 O O . THR A 1 78 ? 61.803 -12.241 -13.567 1.00 30.50 78 THR A O 1
ATOM 593 N N . SER A 1 79 ? 62.286 -14.058 -14.811 1.00 28.17 79 SER A N 1
ATOM 594 C CA . SER A 1 79 ? 60.973 -14.723 -14.920 1.00 28.17 79 SER A CA 1
ATOM 595 C C . SER A 1 79 ? 60.414 -15.174 -13.548 1.00 28.17 79 SER A C 1
ATOM 597 O O . SER A 1 79 ? 61.194 -15.292 -12.611 1.00 28.17 79 SER A O 1
ATOM 599 N N . SER A 1 80 ? 59.135 -15.526 -13.351 1.00 30.28 80 SER A N 1
ATOM 600 C CA . SER A 1 80 ? 58.269 -16.358 -14.208 1.00 30.28 80 SER A CA 1
ATOM 601 C C . SER A 1 80 ? 56.774 -16.326 -13.797 1.00 30.28 80 SER A C 1
ATOM 603 O O . SER A 1 80 ? 56.398 -15.669 -12.835 1.00 30.28 80 SER A O 1
ATOM 605 N N . ASP A 1 81 ? 55.958 -17.099 -14.530 1.00 29.86 81 ASP A N 1
ATOM 606 C CA . ASP A 1 81 ? 54.630 -17.640 -14.169 1.00 29.86 81 ASP A CA 1
ATOM 607 C C . ASP A 1 81 ? 53.400 -16.723 -14.017 1.00 29.86 81 ASP A C 1
ATOM 609 O O . ASP A 1 81 ? 53.124 -16.153 -12.967 1.00 29.86 81 ASP A O 1
ATOM 613 N N . ALA A 1 82 ? 52.520 -16.802 -15.026 1.00 31.17 82 ALA A N 1
ATOM 614 C CA . ALA A 1 82 ? 51.076 -16.968 -14.820 1.00 31.17 82 ALA A CA 1
ATOM 615 C C . ALA A 1 82 ? 50.436 -17.652 -16.047 1.00 31.17 82 ALA A C 1
ATOM 617 O O . ALA A 1 82 ? 50.316 -17.056 -17.118 1.00 31.17 82 ALA A O 1
ATOM 618 N N . LYS A 1 83 ? 50.012 -18.918 -15.911 1.00 31.59 83 LYS A N 1
ATOM 619 C CA . LYS A 1 83 ? 49.241 -19.621 -16.953 1.00 31.59 83 LYS A CA 1
ATOM 620 C C . LYS A 1 83 ? 47.806 -19.095 -17.014 1.00 31.59 83 LYS A C 1
ATOM 622 O O . LYS A 1 83 ? 47.109 -19.057 -16.005 1.00 31.59 83 LYS A O 1
ATOM 627 N N . ILE A 1 84 ? 47.349 -18.790 -18.226 1.00 29.58 84 ILE A N 1
ATOM 628 C CA . ILE A 1 84 ? 45.946 -18.486 -18.526 1.00 29.58 84 ILE A CA 1
ATOM 629 C C . ILE A 1 84 ? 45.113 -19.764 -18.350 1.00 29.58 84 ILE A C 1
ATOM 631 O O . ILE A 1 84 ? 45.385 -20.774 -19.000 1.00 29.58 84 ILE A O 1
ATOM 635 N N . VAL A 1 85 ? 44.079 -19.709 -17.506 1.00 33.84 85 VAL A N 1
ATOM 636 C CA . VAL A 1 85 ? 43.028 -20.734 -17.424 1.00 33.84 85 VAL A CA 1
ATOM 637 C C . VAL A 1 85 ? 41.739 -20.138 -17.978 1.00 33.84 85 VAL A C 1
ATOM 639 O O . VAL A 1 85 ? 41.120 -19.272 -17.363 1.00 33.84 85 VAL A O 1
ATOM 642 N N . THR A 1 86 ? 41.344 -20.600 -19.161 1.00 26.83 86 THR A N 1
ATOM 643 C CA . THR A 1 86 ? 40.108 -20.185 -19.830 1.00 26.83 86 THR A CA 1
ATOM 644 C C . THR A 1 86 ? 38.907 -20.892 -19.206 1.00 26.83 86 THR A C 1
ATOM 646 O O . THR A 1 86 ? 38.766 -22.106 -19.341 1.00 26.83 86 THR A O 1
ATOM 649 N N . ALA A 1 87 ? 38.012 -20.139 -18.565 1.00 32.16 87 ALA A N 1
ATOM 650 C CA . ALA A 1 87 ? 36.672 -20.619 -18.227 1.00 32.16 87 ALA A CA 1
ATOM 651 C C . ALA A 1 87 ? 35.738 -20.491 -19.453 1.00 32.16 87 ALA A C 1
ATOM 653 O O . ALA A 1 87 ? 35.856 -19.513 -20.197 1.00 32.16 87 ALA A O 1
ATOM 654 N N . PRO A 1 88 ? 34.811 -21.437 -19.693 1.00 35.25 88 PRO A N 1
ATOM 655 C CA . PRO A 1 88 ? 33.874 -21.339 -20.807 1.00 35.25 88 PRO A CA 1
ATOM 656 C C . PRO A 1 88 ? 32.811 -20.270 -20.525 1.00 35.25 88 PRO A C 1
ATOM 658 O O . PRO A 1 88 ? 32.198 -20.248 -19.457 1.00 35.25 88 PRO A O 1
ATOM 661 N N . ALA A 1 89 ? 32.574 -19.391 -21.499 1.00 29.41 89 ALA A N 1
ATOM 662 C CA . ALA A 1 89 ? 31.538 -18.371 -21.403 1.00 29.41 89 ALA A CA 1
ATOM 663 C C . ALA A 1 89 ? 30.139 -19.010 -21.400 1.00 29.41 89 ALA A C 1
ATOM 665 O O . ALA A 1 89 ? 29.791 -19.769 -22.306 1.00 29.41 89 ALA A O 1
ATOM 666 N N . ALA A 1 90 ? 29.326 -18.666 -20.399 1.00 31.69 90 ALA A N 1
ATOM 667 C CA . ALA A 1 90 ? 27.901 -18.966 -20.413 1.00 31.69 90 ALA A CA 1
ATOM 668 C C . ALA A 1 90 ? 27.226 -18.220 -21.576 1.00 31.69 90 ALA A C 1
ATOM 670 O O . ALA A 1 90 ? 27.511 -17.045 -21.821 1.00 31.69 90 ALA A O 1
ATOM 671 N N . SER A 1 91 ? 26.336 -18.903 -22.293 1.00 35.94 91 SER A N 1
ATOM 672 C CA . SER A 1 91 ? 25.620 -18.336 -23.431 1.00 35.94 91 SER A CA 1
ATOM 673 C C . SER A 1 91 ? 24.740 -17.157 -23.011 1.00 35.94 91 SER A C 1
ATOM 675 O O . SER A 1 91 ? 23.867 -17.270 -22.151 1.00 35.94 91 SER A O 1
ATOM 677 N N . SER A 1 92 ? 24.935 -16.018 -23.672 1.00 35.59 92 SER A N 1
ATOM 678 C CA . SER A 1 92 ? 24.026 -14.880 -23.601 1.00 35.59 92 SER A CA 1
ATOM 679 C C . SER A 1 92 ? 22.686 -15.255 -24.239 1.00 35.59 92 SER A C 1
ATOM 681 O O . SER A 1 92 ? 22.537 -15.276 -25.461 1.00 35.59 92 SER A O 1
ATOM 683 N N . ALA A 1 93 ? 21.690 -15.551 -23.403 1.00 34.94 93 ALA A N 1
ATOM 684 C CA . ALA A 1 93 ? 20.312 -15.717 -23.843 1.00 34.94 93 ALA A CA 1
ATOM 685 C C . ALA A 1 93 ? 19.775 -14.369 -24.353 1.00 34.94 93 ALA A C 1
ATOM 687 O O . ALA A 1 93 ? 19.330 -13.521 -23.578 1.00 34.94 93 ALA A O 1
ATOM 688 N N . ALA A 1 94 ? 19.854 -14.160 -25.668 1.00 33.97 94 ALA A N 1
ATOM 689 C CA . ALA A 1 94 ? 19.193 -13.048 -26.332 1.00 33.97 94 ALA A CA 1
ATOM 690 C C . ALA A 1 94 ? 17.677 -13.125 -26.093 1.00 33.97 94 ALA A C 1
ATOM 692 O O . ALA A 1 94 ? 17.104 -14.214 -26.061 1.00 33.97 94 ALA A O 1
ATOM 693 N N . VAL A 1 95 ? 17.034 -11.964 -25.946 1.00 42.97 95 VAL A N 1
ATOM 694 C CA . VAL A 1 95 ? 15.585 -11.851 -25.730 1.00 42.97 95 VAL A CA 1
ATOM 695 C C . VAL A 1 95 ? 14.843 -12.321 -26.983 1.00 42.97 95 VAL A C 1
ATOM 697 O O . VAL A 1 95 ? 14.575 -11.545 -27.900 1.00 42.97 95 VAL A O 1
ATOM 700 N N . SER A 1 96 ? 14.505 -13.605 -27.025 1.00 45.56 96 SER A N 1
ATOM 701 C CA . SER A 1 96 ? 13.477 -14.137 -27.907 1.00 45.56 96 SER A CA 1
ATOM 702 C C . SER A 1 96 ? 12.114 -13.707 -27.369 1.00 45.56 96 SER A C 1
ATOM 704 O O . SER A 1 96 ? 11.777 -13.964 -26.214 1.00 45.56 96 SER A O 1
ATOM 706 N N . GLY A 1 97 ? 11.329 -13.026 -28.207 1.00 54.72 97 GLY A N 1
ATOM 707 C CA . GLY A 1 97 ? 9.948 -12.687 -27.876 1.00 54.72 97 GLY A CA 1
ATOM 708 C C . GLY A 1 97 ? 9.147 -13.963 -27.632 1.00 54.72 97 GLY A C 1
ATOM 709 O O . GLY A 1 97 ? 9.050 -14.810 -28.519 1.00 54.72 97 GLY A O 1
ATOM 710 N N . ASP A 1 98 ? 8.605 -14.101 -26.425 1.00 61.03 98 ASP A N 1
ATOM 711 C CA . ASP A 1 98 ? 7.776 -15.234 -26.025 1.00 61.03 98 ASP A CA 1
ATOM 712 C C . ASP A 1 98 ? 6.468 -15.226 -26.829 1.00 61.03 98 ASP A C 1
ATOM 714 O O . ASP A 1 98 ? 5.577 -14.406 -26.596 1.00 61.03 98 ASP A O 1
ATOM 718 N N . SER A 1 99 ? 6.387 -16.126 -27.810 1.00 73.12 99 SER A N 1
ATOM 719 C CA . SER A 1 99 ? 5.273 -16.268 -28.749 1.00 73.12 99 SER A CA 1
ATOM 720 C C . SER A 1 99 ? 4.164 -17.202 -28.245 1.00 73.12 99 SER A C 1
ATOM 722 O O . SER A 1 99 ? 3.412 -17.764 -29.047 1.00 73.12 99 SER A O 1
ATOM 724 N N . SER A 1 100 ? 4.052 -17.398 -26.927 1.00 80.50 100 SER A N 1
ATOM 725 C CA . SER A 1 100 ? 2.978 -18.204 -26.341 1.00 80.50 100 SER A CA 1
ATOM 726 C C . SER A 1 100 ? 1.585 -17.584 -26.564 1.00 80.50 100 SER A C 1
ATOM 728 O O . SER A 1 100 ? 1.421 -16.361 -26.533 1.00 80.50 100 SER A O 1
ATOM 730 N N . PRO A 1 101 ? 0.549 -18.413 -26.798 1.00 89.88 101 PRO A N 1
ATOM 731 C CA . PRO A 1 101 ? -0.804 -17.927 -27.045 1.00 89.88 101 PRO A CA 1
ATOM 732 C C . PRO A 1 101 ? -1.428 -17.301 -25.787 1.00 89.88 101 PRO A C 1
ATOM 734 O O . PRO A 1 101 ? -1.153 -17.710 -24.656 1.00 89.88 101 PRO A O 1
ATO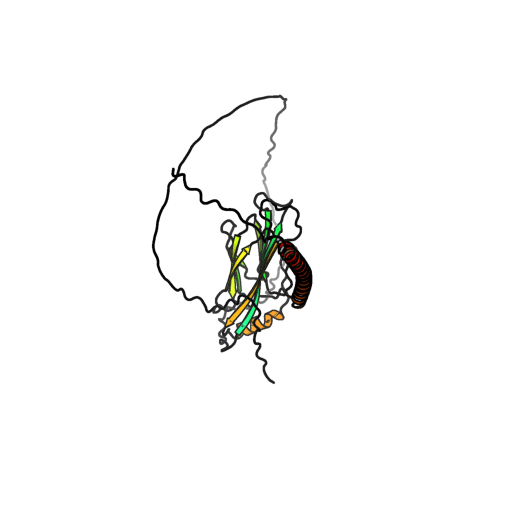M 737 N N . ARG A 1 102 ? -2.331 -16.333 -25.990 1.00 92.31 102 ARG A N 1
ATOM 738 C CA . ARG A 1 102 ? -3.199 -15.792 -24.931 1.00 92.31 102 ARG A CA 1
ATOM 739 C C . ARG A 1 102 ? -4.323 -16.782 -24.609 1.00 92.31 102 ARG A C 1
ATOM 741 O O . ARG A 1 102 ? -4.986 -17.296 -25.510 1.00 92.31 102 ARG A O 1
ATOM 748 N N . LEU A 1 103 ? -4.533 -17.054 -23.323 1.00 91.56 103 LEU A N 1
ATOM 749 C CA . LEU A 1 103 ? -5.509 -18.028 -22.833 1.00 91.56 103 LEU A CA 1
ATOM 750 C C . LEU A 1 103 ? -6.921 -17.436 -22.870 1.00 91.56 103 LEU A C 1
ATOM 752 O O . LEU A 1 103 ? -7.243 -16.540 -22.095 1.00 91.56 103 LEU A O 1
ATOM 756 N N . ALA A 1 104 ? -7.784 -17.936 -23.752 1.00 91.12 104 ALA A N 1
ATOM 757 C CA . ALA A 1 104 ? -9.165 -17.465 -23.841 1.00 91.12 104 ALA A CA 1
ATOM 758 C C . ALA A 1 104 ? -9.978 -17.789 -22.570 1.00 91.12 104 ALA A C 1
ATOM 760 O O . ALA A 1 104 ? -9.806 -18.841 -21.952 1.00 91.12 104 ALA A O 1
ATOM 761 N N . ASN A 1 105 ? -10.891 -16.884 -22.206 1.00 91.50 105 ASN A N 1
ATOM 762 C CA . ASN A 1 105 ? -11.804 -16.975 -21.059 1.00 91.50 105 ASN A CA 1
ATOM 763 C C . ASN A 1 105 ? -11.115 -17.279 -19.714 1.00 91.50 105 ASN A C 1
ATOM 765 O O . ASN A 1 105 ? -11.723 -17.866 -18.821 1.00 91.50 105 ASN A O 1
ATOM 769 N N . THR A 1 106 ? -9.849 -16.882 -19.571 1.00 93.06 106 THR A N 1
ATOM 770 C CA . THR A 1 106 ? -9.034 -17.149 -18.381 1.00 93.06 106 THR A CA 1
ATOM 771 C C . THR A 1 106 ? -8.721 -15.837 -17.675 1.00 93.06 106 THR A C 1
ATOM 773 O O . THR A 1 106 ? -8.294 -14.869 -18.303 1.00 93.06 106 THR A O 1
ATOM 776 N N . THR A 1 107 ? -8.916 -15.795 -16.359 1.00 93.94 107 THR A N 1
ATOM 777 C CA . THR A 1 107 ? -8.582 -14.640 -15.517 1.00 93.94 107 THR A CA 1
ATOM 778 C C . THR A 1 107 ? -7.704 -15.081 -14.364 1.00 93.94 107 THR A C 1
ATOM 780 O O . THR A 1 107 ? -8.040 -16.051 -13.687 1.00 93.94 107 THR A O 1
ATOM 783 N N . VAL A 1 108 ? -6.623 -14.349 -14.109 1.00 93.62 108 VAL A N 1
ATOM 784 C CA . VAL A 1 108 ? -5.744 -14.570 -12.953 1.00 93.62 108 VAL A CA 1
ATOM 785 C C . VAL A 1 108 ? -5.584 -13.265 -12.183 1.00 93.62 108 VAL A C 1
ATOM 787 O O . VAL A 1 108 ? -5.501 -12.191 -12.779 1.00 93.62 108 VAL A O 1
ATOM 790 N N . CYS A 1 109 ? -5.580 -13.363 -10.860 1.00 92.75 109 CYS A N 1
ATOM 791 C CA . CYS A 1 109 ? -5.377 -12.253 -9.940 1.00 92.75 109 CYS A CA 1
ATOM 792 C C . CYS A 1 109 ? -3.994 -12.366 -9.289 1.00 92.75 109 CYS A C 1
ATOM 794 O O . CYS A 1 109 ? -3.622 -13.439 -8.813 1.00 92.75 109 CYS A O 1
ATOM 796 N N . LEU A 1 110 ? -3.255 -11.260 -9.243 1.00 93.50 110 LEU A N 1
ATOM 797 C CA . LEU A 1 110 ? -2.050 -11.119 -8.431 1.00 93.50 110 LEU A CA 1
ATOM 798 C C . LEU A 1 110 ? -2.370 -10.167 -7.267 1.00 93.50 110 LEU A C 1
ATOM 800 O O . LEU A 1 110 ? -2.575 -8.974 -7.522 1.00 93.50 110 LEU A O 1
ATOM 804 N N . PRO A 1 111 ? -2.448 -10.658 -6.018 1.00 93.12 111 PRO A N 1
ATOM 805 C CA . PRO A 1 111 ? -2.628 -9.794 -4.864 1.00 93.12 111 PRO A CA 1
ATOM 806 C C . PRO A 1 111 ? -1.335 -9.014 -4.612 1.00 93.12 111 PRO A C 1
ATOM 808 O O . PRO A 1 111 ? -0.238 -9.578 -4.597 1.00 93.12 111 PRO A O 1
ATOM 811 N N . ILE A 1 112 ? -1.467 -7.708 -4.422 1.00 94.56 112 ILE A N 1
ATOM 812 C CA . ILE A 1 112 ? -0.363 -6.799 -4.137 1.00 94.56 112 ILE A CA 1
ATOM 813 C C . ILE A 1 112 ? -0.706 -5.934 -2.933 1.00 94.56 112 ILE A C 1
ATOM 815 O O . ILE A 1 112 ? -1.859 -5.594 -2.672 1.00 94.56 112 ILE A O 1
ATOM 819 N N . VAL A 1 113 ? 0.329 -5.548 -2.208 1.00 95.38 113 VAL A N 1
ATOM 820 C CA . VAL A 1 113 ? 0.241 -4.629 -1.086 1.00 95.38 113 VAL A CA 1
ATOM 821 C C . VAL A 1 113 ? 1.198 -3.486 -1.364 1.00 95.38 113 VAL A C 1
ATOM 823 O O . VAL A 1 113 ? 2.369 -3.708 -1.678 1.00 95.38 113 VAL A O 1
ATOM 826 N N . TYR A 1 114 ? 0.701 -2.258 -1.289 1.00 96.69 114 TYR A N 1
ATOM 827 C CA . TYR A 1 114 ? 1.503 -1.060 -1.498 1.00 96.69 114 TYR A CA 1
ATOM 828 C C . TYR A 1 114 ? 1.258 -0.071 -0.367 1.00 96.69 114 TYR A C 1
ATOM 830 O O . TYR A 1 114 ? 0.135 0.092 0.111 1.00 96.69 114 TYR A O 1
ATOM 838 N N . GLY A 1 115 ? 2.315 0.585 0.092 1.00 96.38 115 GLY A N 1
ATOM 839 C CA . GLY A 1 115 ? 2.212 1.396 1.292 1.00 96.38 115 GLY A CA 1
ATOM 840 C C . GLY A 1 115 ? 3.466 2.173 1.620 1.00 96.38 115 GLY A C 1
ATOM 841 O O . GLY A 1 115 ? 4.478 2.105 0.923 1.00 96.38 115 GLY A O 1
ATOM 842 N N . SER A 1 116 ? 3.365 2.927 2.706 1.00 96.38 116 SER A N 1
ATOM 843 C CA . SER A 1 116 ? 4.460 3.673 3.301 1.00 96.38 116 SER A CA 1
ATOM 844 C C . SER A 1 116 ? 4.482 3.464 4.808 1.00 96.38 116 SER A C 1
ATOM 846 O O . SER A 1 116 ? 3.442 3.610 5.456 1.00 96.38 116 SER A O 1
ATOM 848 N N . ILE A 1 117 ? 5.665 3.219 5.364 1.00 95.56 117 ILE A N 1
ATOM 849 C CA . ILE A 1 117 ? 5.907 3.226 6.811 1.00 95.56 117 ILE A CA 1
ATOM 850 C C . ILE A 1 117 ? 6.852 4.387 7.129 1.00 95.56 117 ILE A C 1
ATOM 852 O O . ILE A 1 117 ? 7.874 4.545 6.461 1.00 95.56 117 ILE A O 1
ATOM 856 N N . ALA A 1 118 ? 6.508 5.209 8.123 1.00 94.81 118 ALA A N 1
ATOM 857 C CA . ALA A 1 118 ? 7.279 6.386 8.522 1.00 94.81 118 ALA A CA 1
ATOM 858 C C . ALA A 1 118 ? 7.699 6.343 10.000 1.00 94.81 118 ALA A C 1
ATOM 860 O O . ALA A 1 118 ? 6.875 6.188 10.901 1.00 94.81 118 ALA A O 1
ATOM 861 N N . PHE A 1 119 ? 8.992 6.553 10.242 1.00 92.69 119 PHE A N 1
ATOM 862 C CA . PHE A 1 119 ? 9.631 6.606 11.554 1.00 92.69 119 PHE A CA 1
ATOM 863 C C . PHE A 1 119 ? 10.043 8.043 11.881 1.00 92.69 119 PHE A C 1
ATOM 865 O O . PHE A 1 119 ? 10.774 8.686 11.122 1.00 92.69 119 PHE A O 1
ATOM 872 N N . PHE A 1 120 ? 9.623 8.545 13.042 1.00 91.50 120 PHE A N 1
ATOM 873 C CA . PHE A 1 120 ? 10.069 9.842 13.546 1.00 91.50 120 PHE A CA 1
ATOM 874 C C . PHE A 1 120 ? 11.523 9.762 14.041 1.00 91.50 120 PHE A C 1
ATOM 876 O O . PHE A 1 120 ? 11.857 8.942 14.897 1.00 91.50 120 PHE A O 1
ATOM 883 N N . LEU A 1 121 ? 12.403 10.627 13.526 1.00 89.62 121 LEU A N 1
ATOM 884 C CA . LEU A 1 121 ? 13.841 10.579 13.832 1.00 89.62 121 LEU A CA 1
ATOM 885 C C . LEU A 1 121 ? 14.191 11.179 15.205 1.00 89.62 121 LEU A C 1
ATOM 887 O O . LEU A 1 121 ? 15.248 10.868 15.766 1.00 89.62 121 LEU A O 1
ATOM 891 N N . GLY A 1 122 ? 13.319 12.021 15.770 1.00 87.44 122 GLY A N 1
ATOM 892 C CA . GLY A 1 122 ? 13.486 12.611 17.100 1.00 87.44 122 GLY A CA 1
ATOM 893 C C . GLY A 1 122 ? 14.838 13.307 17.274 1.00 87.44 122 GLY A C 1
ATOM 894 O O . GLY A 1 122 ? 15.142 14.278 16.592 1.00 87.44 122 GLY A O 1
ATOM 895 N N . LYS A 1 123 ? 15.686 12.792 18.174 1.00 85.94 123 LYS A N 1
ATOM 896 C CA . LYS A 1 123 ? 17.035 13.341 18.433 1.00 85.94 123 LYS A CA 1
ATOM 897 C C . LYS A 1 123 ? 18.023 13.183 17.265 1.00 85.94 123 LYS A C 1
ATOM 899 O O . LYS A 1 123 ? 19.106 13.752 17.332 1.00 85.94 123 LYS A O 1
ATOM 904 N N . LYS A 1 124 ? 17.687 12.382 16.247 1.00 85.69 124 LYS A N 1
ATOM 905 C CA . LYS A 1 124 ? 18.470 12.189 15.012 1.00 85.69 124 LYS A CA 1
ATOM 906 C C . LYS A 1 124 ? 17.897 12.977 13.821 1.00 85.69 124 LYS A C 1
ATOM 908 O O . LYS A 1 124 ? 18.275 12.695 12.688 1.00 85.69 124 LYS A O 1
ATOM 913 N N . ALA A 1 125 ? 16.931 13.865 14.059 1.00 86.69 125 ALA A N 1
ATOM 914 C CA . ALA A 1 125 ? 16.344 14.703 13.022 1.00 86.69 125 ALA A CA 1
ATOM 915 C C . ALA A 1 125 ? 17.264 15.880 12.664 1.00 86.69 125 ALA A C 1
ATOM 917 O O . ALA A 1 125 ? 17.857 16.495 13.551 1.00 86.69 125 ALA A O 1
ATOM 918 N N . ASP A 1 126 ? 17.299 16.225 11.378 1.00 88.00 126 ASP A N 1
ATOM 919 C CA . ASP A 1 126 ? 17.874 17.479 10.881 1.00 88.00 126 ASP A CA 1
ATOM 920 C C . ASP A 1 126 ? 16.753 18.507 10.650 1.00 88.00 126 ASP A C 1
ATOM 922 O O . ASP A 1 126 ? 15.581 18.143 10.543 1.00 88.00 126 ASP A O 1
ATOM 926 N N . GLU A 1 127 ? 17.109 19.781 10.455 1.00 84.50 127 GLU A N 1
ATOM 927 C CA . GLU A 1 127 ? 16.167 20.862 10.095 1.00 84.50 127 GLU A CA 1
ATOM 928 C C . GLU A 1 127 ? 15.282 20.514 8.875 1.00 84.50 127 GLU A C 1
ATOM 930 O O . GLU A 1 127 ? 14.111 20.884 8.827 1.00 84.50 127 GLU A O 1
ATOM 935 N N . TYR A 1 128 ? 15.817 19.736 7.927 1.00 85.88 128 TYR A N 1
ATOM 936 C CA . TYR A 1 128 ? 15.134 19.308 6.699 1.00 85.88 128 TYR A CA 1
ATOM 937 C C . TYR A 1 128 ? 14.643 17.846 6.738 1.00 85.88 128 TYR A C 1
ATOM 939 O O . TYR A 1 128 ? 13.991 17.390 5.798 1.00 85.88 128 TYR A O 1
ATOM 947 N N . HIS A 1 129 ? 14.929 17.093 7.806 1.00 89.69 129 HIS A N 1
ATOM 948 C CA . 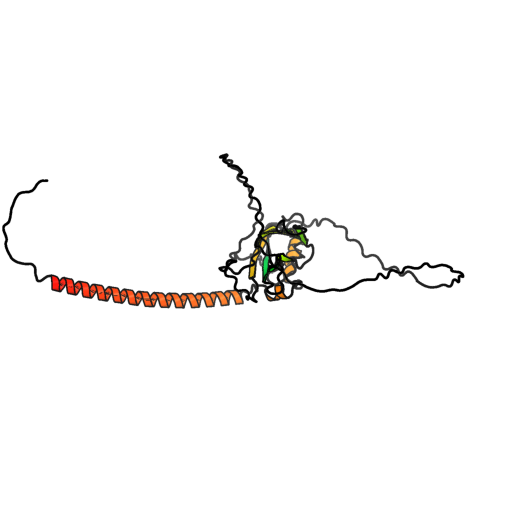HIS A 1 129 ? 14.669 15.651 7.890 1.00 89.69 129 HIS A CA 1
ATOM 949 C C . HIS A 1 129 ? 14.108 15.279 9.266 1.00 89.69 129 HIS A C 1
ATOM 951 O O . HIS A 1 129 ? 14.853 14.902 10.170 1.00 89.69 129 HIS A O 1
ATOM 957 N N . THR A 1 130 ? 12.786 15.356 9.430 1.00 91.31 130 THR A N 1
ATOM 958 C CA . THR A 1 130 ? 12.120 15.003 10.698 1.00 91.31 130 THR A CA 1
ATOM 959 C C . THR A 1 130 ? 11.714 13.530 10.764 1.00 91.31 130 THR A C 1
ATOM 961 O O . THR A 1 130 ? 11.690 12.948 11.850 1.00 91.31 130 THR A O 1
ATOM 964 N N . HIS A 1 131 ? 11.454 12.910 9.612 1.00 93.38 131 HIS A N 1
ATOM 965 C CA . HIS A 1 131 ? 11.065 11.508 9.480 1.00 93.38 131 HIS A CA 1
ATOM 966 C C . HIS A 1 131 ? 11.939 10.790 8.448 1.00 93.38 131 HIS A C 1
ATOM 968 O O . HIS A 1 131 ? 12.370 11.385 7.456 1.00 93.38 131 HIS A O 1
ATOM 974 N N . GLN A 1 132 ? 12.155 9.494 8.664 1.00 94.81 132 GLN A N 1
ATOM 975 C CA . GLN A 1 132 ? 12.580 8.548 7.634 1.00 94.81 132 GLN A CA 1
ATOM 976 C C . GLN A 1 132 ? 11.360 7.724 7.240 1.00 94.81 132 GLN A C 1
ATOM 978 O O . GLN A 1 132 ? 10.663 7.214 8.115 1.00 94.81 132 GLN A O 1
ATOM 983 N N . TRP A 1 133 ? 11.088 7.599 5.949 1.00 95.69 133 TRP A N 1
ATOM 984 C CA . TRP A 1 133 ? 9.951 6.844 5.440 1.00 95.69 133 TRP A CA 1
ATOM 985 C C . TRP A 1 133 ? 10.393 5.890 4.338 1.00 95.69 133 TRP A C 1
ATOM 987 O O . TRP A 1 133 ? 11.321 6.181 3.585 1.00 95.69 133 TRP A O 1
ATOM 997 N N . THR A 1 134 ? 9.703 4.759 4.240 1.00 97.12 134 THR A N 1
ATOM 998 C CA . THR A 1 134 ? 9.935 3.738 3.219 1.00 97.12 134 THR A CA 1
ATOM 999 C C . THR A 1 134 ? 8.635 3.491 2.476 1.00 97.12 134 THR A C 1
ATOM 1001 O O . THR A 1 134 ? 7.642 3.102 3.087 1.00 97.12 134 THR A O 1
ATOM 1004 N N . LEU A 1 135 ? 8.642 3.753 1.170 1.00 97.44 135 LEU A N 1
ATOM 1005 C CA . LEU A 1 135 ? 7.542 3.513 0.234 1.00 97.44 135 LEU A CA 1
ATOM 1006 C C . LEU A 1 135 ? 7.810 2.200 -0.507 1.00 97.44 135 LEU A C 1
ATOM 1008 O O . LEU A 1 135 ? 8.897 2.048 -1.057 1.00 97.44 135 LEU A O 1
ATOM 1012 N N . TYR A 1 136 ? 6.858 1.271 -0.550 1.00 96.94 136 TYR A N 1
ATOM 1013 C CA . TYR A 1 136 ? 7.114 -0.084 -1.053 1.00 96.94 136 TYR A CA 1
ATOM 1014 C C . TYR A 1 136 ? 5.931 -0.717 -1.798 1.00 96.94 136 TYR A C 1
ATOM 1016 O O . TYR A 1 136 ? 4.781 -0.283 -1.683 1.00 96.94 136 TYR A O 1
ATOM 1024 N N . VAL A 1 137 ? 6.238 -1.781 -2.546 1.00 96.69 137 VAL A N 1
ATOM 1025 C CA . VAL A 1 137 ? 5.287 -2.742 -3.127 1.00 96.69 137 VAL A CA 1
ATOM 1026 C C . VAL A 1 137 ? 5.747 -4.160 -2.779 1.00 96.69 137 VAL A C 1
ATOM 1028 O O . VAL A 1 137 ? 6.874 -4.542 -3.095 1.00 96.69 137 VAL A O 1
ATOM 1031 N N . ARG A 1 138 ? 4.876 -4.952 -2.149 1.00 94.00 138 ARG A N 1
ATOM 1032 C CA . ARG A 1 138 ? 5.154 -6.315 -1.664 1.00 94.00 138 ARG A CA 1
ATOM 1033 C C . ARG A 1 138 ? 3.977 -7.260 -1.926 1.00 94.00 138 ARG A C 1
ATOM 1035 O O . ARG A 1 138 ? 2.863 -6.812 -2.194 1.00 94.00 138 ARG A O 1
ATOM 1042 N N . GLY A 1 139 ? 4.210 -8.570 -1.857 1.00 92.19 139 GLY A N 1
ATOM 1043 C CA . GLY A 1 139 ? 3.118 -9.542 -1.730 1.00 92.19 139 GLY A CA 1
ATOM 1044 C C . GLY A 1 139 ? 2.534 -9.521 -0.305 1.00 92.19 139 GLY A C 1
ATOM 1045 O O . GLY A 1 139 ? 3.269 -9.187 0.624 1.00 92.19 139 GLY A O 1
ATOM 1046 N N . PRO A 1 140 ? 1.264 -9.912 -0.077 1.00 89.19 140 PRO A N 1
ATOM 1047 C CA . PRO A 1 140 ? 0.645 -9.866 1.258 1.00 89.19 140 PRO A CA 1
ATOM 1048 C C . PRO A 1 140 ? 1.386 -10.683 2.326 1.00 89.19 140 PRO A C 1
ATOM 1050 O O . PRO A 1 140 ? 1.406 -10.305 3.496 1.00 89.19 140 PRO A O 1
ATOM 1053 N N . ASN A 1 141 ? 2.015 -11.787 1.905 1.00 86.88 141 ASN A N 1
ATOM 1054 C CA . ASN A 1 141 ? 2.825 -12.682 2.736 1.00 86.88 141 ASN A CA 1
ATOM 1055 C C . ASN A 1 141 ? 4.336 -12.550 2.454 1.00 86.88 141 ASN A C 1
ATOM 1057 O O . ASN A 1 141 ? 5.080 -13.509 2.674 1.00 86.88 141 ASN A O 1
ATOM 1061 N N . ASP A 1 142 ? 4.774 -11.405 1.922 1.00 88.00 142 ASP A N 1
ATOM 1062 C CA . ASP A 1 142 ? 6.144 -11.126 1.463 1.00 88.00 142 ASP A CA 1
ATOM 1063 C C . ASP A 1 142 ? 6.623 -12.065 0.331 1.00 88.00 142 ASP A C 1
ATOM 1065 O O . ASP A 1 142 ? 7.790 -12.441 0.236 1.00 88.00 142 ASP A O 1
ATOM 1069 N N . GLU A 1 143 ? 5.691 -12.467 -0.538 1.00 89.56 143 GLU A N 1
ATOM 1070 C CA . GLU A 1 143 ? 5.934 -13.296 -1.728 1.00 89.56 143 GLU A CA 1
ATOM 1071 C C . GLU A 1 143 ? 6.745 -12.547 -2.805 1.00 89.56 143 GLU A C 1
ATOM 1073 O O . GLU A 1 143 ? 6.620 -11.330 -2.967 1.00 89.56 143 GLU A O 1
ATOM 1078 N N . ASP A 1 144 ? 7.557 -13.278 -3.578 1.00 91.00 144 ASP A N 1
ATOM 1079 C CA . ASP A 1 144 ? 8.373 -12.698 -4.650 1.00 91.00 144 ASP A CA 1
ATOM 1080 C C . ASP A 1 144 ? 7.529 -12.299 -5.876 1.00 91.00 144 ASP A C 1
ATOM 1082 O O . ASP A 1 144 ? 7.146 -13.118 -6.718 1.00 91.00 144 ASP A O 1
ATOM 1086 N N . LEU A 1 145 ? 7.285 -10.994 -6.008 1.00 92.19 145 LEU A N 1
ATOM 1087 C CA . LEU A 1 145 ? 6.567 -10.414 -7.142 1.00 92.19 145 LEU A CA 1
ATOM 1088 C C . LEU A 1 145 ? 7.398 -10.344 -8.440 1.00 92.19 145 LEU A C 1
ATOM 1090 O O . LEU A 1 145 ? 6.815 -10.119 -9.502 1.00 92.19 145 LEU A O 1
ATOM 1094 N N . SER A 1 146 ? 8.723 -10.546 -8.413 1.00 91.69 146 SER A N 1
ATOM 1095 C CA . SER A 1 146 ? 9.617 -10.375 -9.580 1.00 91.69 146 SER A CA 1
ATOM 1096 C C . SER A 1 146 ? 9.360 -11.359 -10.728 1.00 91.69 146 SER A C 1
ATOM 1098 O O . SER A 1 146 ? 9.784 -11.151 -11.870 1.00 91.69 146 SER A O 1
ATOM 1100 N N . VAL A 1 147 ? 8.624 -12.435 -10.452 1.00 90.12 147 VAL A N 1
ATOM 1101 C CA . VAL A 1 147 ? 8.162 -13.379 -11.470 1.00 90.12 147 VAL A CA 1
ATOM 1102 C C . VAL A 1 147 ? 7.086 -12.754 -12.368 1.00 90.12 147 VAL A C 1
ATOM 1104 O O . VAL A 1 147 ? 7.133 -12.960 -13.578 1.00 90.12 147 VAL A O 1
ATOM 1107 N N . GLY A 1 148 ? 6.188 -11.926 -11.823 1.00 91.69 148 GLY A N 1
ATOM 1108 C CA . GLY A 1 148 ? 5.201 -11.167 -12.605 1.00 91.69 148 GLY A CA 1
ATOM 1109 C C . GLY A 1 148 ? 5.653 -9.749 -12.986 1.00 91.69 148 GLY A C 1
ATOM 1110 O O . GLY A 1 148 ? 5.304 -9.246 -14.055 1.00 91.69 148 GLY A O 1
ATOM 1111 N N . VAL A 1 149 ? 6.441 -9.098 -12.131 1.00 95.38 149 VAL A N 1
ATOM 1112 C CA . VAL A 1 149 ? 6.871 -7.697 -12.260 1.00 95.38 149 VAL A CA 1
ATOM 1113 C C . VAL A 1 149 ? 8.249 -7.615 -12.918 1.00 95.38 149 VAL A C 1
ATOM 1115 O O . VAL A 1 149 ? 9.208 -8.200 -12.427 1.00 95.38 149 VAL A O 1
ATOM 1118 N N . ALA A 1 150 ? 8.369 -6.847 -14.005 1.00 95.81 150 ALA A N 1
ATOM 1119 C CA . ALA A 1 150 ? 9.660 -6.512 -14.613 1.00 95.81 150 ALA A CA 1
ATOM 1120 C C . ALA A 1 150 ? 10.372 -5.374 -13.873 1.00 95.81 150 ALA A C 1
ATOM 1122 O O . ALA A 1 150 ? 11.594 -5.390 -13.741 1.00 95.81 150 ALA A O 1
ATOM 1123 N N . LYS A 1 151 ? 9.613 -4.358 -13.442 1.00 97.12 151 LYS A N 1
ATOM 1124 C CA . LYS A 1 151 ? 10.118 -3.237 -12.644 1.00 97.12 151 LYS A CA 1
ATOM 1125 C C . LYS A 1 151 ? 9.006 -2.448 -11.967 1.00 97.12 151 LYS A C 1
ATOM 1127 O O . LYS A 1 151 ? 7.882 -2.390 -12.470 1.00 97.12 151 LYS A O 1
ATOM 1132 N N . VAL A 1 152 ? 9.355 -1.760 -10.887 1.00 98.12 152 VAL A N 1
ATOM 1133 C CA . VAL A 1 152 ? 8.517 -0.741 -10.247 1.00 98.12 152 VAL A CA 1
ATOM 1134 C C . VAL A 1 152 ? 9.204 0.615 -10.374 1.00 98.12 152 VAL A C 1
ATOM 1136 O O . VAL A 1 152 ? 10.398 0.749 -10.113 1.00 98.12 152 VAL A O 1
ATOM 1139 N N . VAL A 1 153 ? 8.452 1.626 -10.804 1.00 98.06 153 VAL A N 1
ATOM 1140 C CA . VAL A 1 153 ? 8.919 3.008 -10.934 1.00 98.06 153 VAL A CA 1
ATOM 1141 C C . VAL A 1 153 ? 8.158 3.882 -9.945 1.00 98.06 153 VAL A C 1
ATOM 1143 O O . VAL A 1 153 ? 6.958 4.109 -10.105 1.00 98.06 153 VAL A O 1
ATOM 1146 N N . PHE A 1 154 ? 8.864 4.383 -8.940 1.00 98.06 154 PHE A N 1
ATOM 1147 C CA . PHE A 1 154 ? 8.349 5.320 -7.948 1.00 98.06 154 PHE A CA 1
ATOM 1148 C C . PHE A 1 154 ? 8.607 6.749 -8.421 1.00 98.06 154 PHE A C 1
ATOM 1150 O O . PHE A 1 154 ? 9.737 7.107 -8.745 1.00 98.06 154 PHE A O 1
ATOM 1157 N N . GLN A 1 155 ? 7.563 7.570 -8.464 1.00 97.75 155 GLN A N 1
ATOM 1158 C CA . GLN A 1 155 ? 7.646 9.000 -8.748 1.00 97.75 155 GLN A CA 1
ATOM 1159 C C . GLN A 1 155 ? 7.332 9.757 -7.459 1.00 97.75 155 GLN A C 1
ATOM 1161 O O . GLN A 1 155 ? 6.192 9.766 -6.987 1.00 97.75 155 GLN A O 1
ATOM 1166 N N . LEU A 1 156 ? 8.377 10.341 -6.884 1.00 97.25 156 LEU A N 1
ATOM 1167 C CA . LEU A 1 156 ? 8.357 11.157 -5.680 1.00 97.25 156 LEU A CA 1
ATOM 1168 C C . LEU A 1 156 ? 8.074 12.628 -6.021 1.00 97.25 156 LEU A C 1
ATOM 1170 O O . LEU A 1 156 ? 8.055 13.027 -7.187 1.00 97.25 156 LEU A O 1
ATOM 1174 N N . HIS A 1 157 ? 7.903 13.462 -4.993 1.00 95.56 157 HIS A N 1
ATOM 1175 C CA . HIS A 1 157 ? 7.767 14.904 -5.181 1.00 95.56 157 HIS A CA 1
ATOM 1176 C C . HIS A 1 157 ? 9.027 15.511 -5.857 1.00 95.56 157 HIS A C 1
ATOM 1178 O O . HIS A 1 157 ? 10.144 15.135 -5.492 1.00 95.56 157 HIS A O 1
ATOM 1184 N N . PRO A 1 158 ? 8.908 16.486 -6.787 1.00 95.31 158 PRO A N 1
ATOM 1185 C CA . PRO A 1 158 ? 10.054 17.042 -7.524 1.00 95.31 158 PRO A CA 1
ATOM 1186 C C . PRO A 1 158 ? 11.149 17.731 -6.692 1.00 95.31 158 PRO A C 1
ATOM 1188 O O . PRO A 1 158 ? 12.186 18.087 -7.241 1.00 95.31 158 PRO A O 1
ATOM 1191 N N . SER A 1 159 ? 10.936 17.941 -5.388 1.00 93.06 159 SER A N 1
ATOM 1192 C CA . SER A 1 159 ? 11.964 18.449 -4.468 1.00 93.06 159 SER A CA 1
ATOM 1193 C C . SER A 1 159 ? 13.056 17.428 -4.139 1.00 93.06 159 SER A C 1
ATOM 1195 O O . SER A 1 159 ? 14.117 17.821 -3.661 1.00 93.06 159 SER A O 1
ATOM 1197 N N . PHE A 1 160 ? 12.798 16.133 -4.336 1.00 94.00 160 PHE A N 1
ATOM 1198 C CA . PHE A 1 160 ? 13.783 15.085 -4.077 1.00 94.00 160 PHE A CA 1
ATOM 1199 C C . PHE A 1 160 ? 14.808 15.005 -5.216 1.00 94.00 160 PHE A C 1
ATOM 1201 O O . PHE A 1 160 ? 14.433 15.134 -6.386 1.00 94.00 160 PHE A O 1
ATOM 1208 N N . PRO A 1 161 ? 16.096 14.743 -4.921 1.00 93.25 161 PRO A N 1
ATOM 1209 C CA . PRO A 1 161 ? 17.070 14.455 -5.963 1.00 93.25 161 PRO A CA 1
ATOM 1210 C C . PRO A 1 161 ? 16.631 13.198 -6.718 1.00 93.25 161 PRO A C 1
ATOM 1212 O O . PRO A 1 161 ? 16.301 12.186 -6.100 1.00 93.25 161 PRO A O 1
ATOM 1215 N N . GLN A 1 162 ? 16.630 13.253 -8.054 1.00 94.38 162 GLN A N 1
ATOM 1216 C CA . GLN A 1 162 ? 16.227 12.130 -8.909 1.00 94.38 162 GLN A CA 1
ATOM 1217 C C . GLN A 1 162 ? 14.831 11.581 -8.517 1.00 94.38 162 GLN A C 1
ATOM 1219 O O . GLN A 1 162 ? 14.726 10.447 -8.053 1.00 94.38 162 GLN A O 1
ATOM 1224 N N . PRO A 1 163 ? 13.745 12.370 -8.661 1.00 96.25 163 PRO A N 1
ATOM 1225 C CA . PRO A 1 163 ? 12.435 12.041 -8.087 1.00 96.25 163 PRO A CA 1
ATOM 1226 C C . PRO A 1 163 ? 11.783 10.801 -8.716 1.00 96.25 163 PRO A C 1
ATOM 1228 O O . PRO A 1 163 ? 10.873 10.228 -8.131 1.00 96.25 163 PRO A O 1
ATOM 1231 N N . VAL A 1 164 ? 12.247 10.364 -9.890 1.00 97.62 164 VAL A N 1
ATOM 1232 C CA . VAL A 1 164 ? 11.845 9.098 -10.511 1.00 97.62 164 VAL A CA 1
ATOM 1233 C C . VAL A 1 164 ? 12.890 8.032 -10.175 1.00 97.62 164 VAL A C 1
ATOM 1235 O O . VAL A 1 164 ? 14.029 8.117 -10.636 1.00 97.62 164 VAL A O 1
ATOM 1238 N N . ARG A 1 165 ? 12.502 7.030 -9.382 1.00 97.31 165 ARG A N 1
ATOM 1239 C CA . ARG A 1 165 ? 13.336 5.888 -8.975 1.00 97.31 165 ARG A CA 1
ATOM 1240 C C . ARG A 1 165 ? 12.810 4.619 -9.638 1.00 97.31 165 ARG A C 1
ATOM 1242 O O . ARG A 1 165 ? 11.638 4.291 -9.490 1.00 97.31 165 ARG A O 1
ATOM 1249 N N . GLU A 1 166 ? 13.664 3.911 -10.368 1.00 97.44 166 GLU A N 1
ATOM 1250 C CA . GLU A 1 166 ? 13.322 2.664 -11.058 1.00 97.44 166 GLU A CA 1
ATOM 1251 C C . GLU A 1 166 ? 14.026 1.481 -10.388 1.00 97.44 166 GLU A C 1
ATOM 1253 O O . GLU A 1 166 ? 15.253 1.461 -10.312 1.00 97.44 166 GLU A O 1
ATOM 1258 N N . LEU A 1 167 ? 13.250 0.498 -9.926 1.00 96.94 167 LEU A N 1
ATOM 1259 C CA . LEU A 1 167 ? 13.740 -0.738 -9.319 1.00 96.94 167 LEU A CA 1
ATOM 1260 C C . LEU A 1 167 ? 13.353 -1.930 -10.197 1.00 96.94 167 LEU A C 1
ATOM 1262 O O . LEU A 1 167 ? 12.171 -2.192 -10.424 1.00 96.94 167 LEU A O 1
ATOM 1266 N N . THR A 1 168 ? 14.355 -2.651 -10.694 1.00 95.94 168 THR A N 1
ATOM 1267 C CA . THR A 1 168 ? 14.209 -3.840 -11.556 1.00 95.94 168 THR A CA 1
ATOM 1268 C C . THR A 1 168 ? 14.289 -5.161 -10.789 1.00 95.94 168 THR A C 1
ATOM 1270 O O . THR A 1 168 ? 14.001 -6.214 -11.352 1.00 95.94 168 THR A O 1
ATOM 1273 N N . ALA A 1 169 ? 14.669 -5.116 -9.512 1.00 93.62 169 ALA A N 1
ATOM 1274 C CA . ALA A 1 169 ? 14.791 -6.267 -8.630 1.00 93.62 169 ALA A CA 1
ATOM 1275 C C . ALA A 1 169 ? 14.063 -6.002 -7.297 1.00 93.62 169 ALA A C 1
ATOM 1277 O O . ALA A 1 169 ? 13.989 -4.845 -6.876 1.00 93.62 169 ALA A O 1
ATOM 1278 N N . PRO A 1 170 ? 13.527 -7.048 -6.646 1.00 92.25 170 PRO A N 1
ATOM 1279 C CA . PRO A 1 170 ? 12.934 -6.959 -5.316 1.00 92.25 170 PRO A CA 1
ATOM 1280 C C . PRO A 1 170 ? 14.019 -6.908 -4.211 1.00 92.25 170 PRO A C 1
ATOM 1282 O O . PRO A 1 170 ? 15.130 -7.395 -4.444 1.00 92.25 170 PRO A O 1
ATOM 1285 N N . PRO A 1 171 ? 13.709 -6.408 -2.997 1.00 94.81 171 PRO A N 1
ATOM 1286 C CA . PRO A 1 171 ? 12.447 -5.791 -2.580 1.00 94.81 171 PRO A CA 1
ATOM 1287 C C . PRO A 1 171 ? 12.184 -4.461 -3.302 1.00 94.81 171 PRO A C 1
ATOM 1289 O O . PRO A 1 171 ? 13.080 -3.644 -3.501 1.00 94.81 171 PRO A O 1
ATOM 1292 N N . PHE A 1 172 ? 10.936 -4.241 -3.721 1.00 96.62 172 PHE A N 1
ATOM 1293 C CA . PHE A 1 172 ? 10.550 -3.032 -4.447 1.00 96.62 172 PHE A CA 1
ATOM 1294 C C . PHE A 1 172 ? 10.216 -1.911 -3.458 1.00 96.62 172 PHE A C 1
ATOM 1296 O O . PHE A 1 172 ? 9.045 -1.626 -3.209 1.00 96.62 172 PHE A O 1
ATOM 1303 N N . GLU A 1 173 ? 11.243 -1.290 -2.883 1.00 96.12 173 GLU A N 1
ATOM 1304 C CA . GLU A 1 173 ? 11.101 -0.265 -1.847 1.00 96.12 173 GLU A CA 1
ATOM 1305 C C . GLU A 1 173 ? 12.087 0.904 -1.994 1.00 96.12 173 GLU A C 1
ATOM 1307 O O . GLU A 1 173 ? 13.220 0.751 -2.445 1.00 96.12 173 GLU A O 1
ATOM 1312 N N . VAL A 1 174 ? 11.647 2.098 -1.597 1.00 96.50 174 VAL A N 1
ATOM 1313 C CA . VAL A 1 174 ? 12.434 3.333 -1.600 1.00 96.50 174 VAL A CA 1
ATOM 1314 C C . VAL A 1 174 ? 12.366 3.957 -0.214 1.00 96.50 174 VAL A C 1
ATOM 1316 O O . VAL A 1 174 ? 11.312 4.441 0.200 1.00 96.50 174 VAL A O 1
ATOM 1319 N N . THR A 1 175 ? 13.503 3.964 0.481 1.00 96.56 175 THR A N 1
ATOM 1320 C CA . THR A 1 175 ? 13.686 4.650 1.765 1.00 96.56 175 THR A CA 1
ATOM 1321 C C . THR A 1 175 ? 14.299 6.026 1.543 1.00 96.56 175 THR A C 1
ATOM 1323 O O . THR A 1 175 ? 15.344 6.154 0.907 1.00 96.56 175 THR A O 1
ATOM 1326 N N . GLU A 1 176 ? 13.662 7.053 2.092 1.00 95.69 176 GLU A N 1
ATOM 1327 C CA . GLU A 1 176 ? 14.067 8.455 1.990 1.00 95.69 176 GLU A CA 1
ATOM 1328 C C . GLU A 1 176 ? 13.782 9.194 3.304 1.00 95.69 176 GLU A C 1
ATOM 1330 O O . GLU A 1 176 ? 13.154 8.668 4.229 1.00 95.69 176 GLU A O 1
ATOM 1335 N N . LYS A 1 177 ? 14.263 10.435 3.410 1.00 94.56 177 LYS A N 1
ATOM 1336 C CA . LYS A 1 177 ? 14.027 11.297 4.577 1.00 94.56 177 LYS A CA 1
ATOM 1337 C C . LYS A 1 177 ? 13.305 12.572 4.182 1.00 94.56 177 LYS A C 1
ATOM 1339 O O . LYS A 1 177 ? 13.528 13.116 3.108 1.00 94.56 177 LYS A O 1
ATOM 1344 N N . GLY A 1 178 ? 12.453 13.088 5.060 1.00 92.69 178 GLY A N 1
ATOM 1345 C CA . GLY A 1 178 ? 11.738 14.332 4.792 1.00 92.69 178 GLY A CA 1
ATOM 1346 C C . GLY A 1 178 ? 10.922 14.840 5.971 1.00 92.69 178 GLY A C 1
ATOM 1347 O O . GLY A 1 178 ? 10.979 14.300 7.075 1.00 92.69 178 GLY A O 1
ATOM 1348 N N . TRP A 1 179 ? 10.174 15.910 5.716 1.00 91.31 179 TRP A N 1
ATOM 1349 C CA . TRP A 1 179 ? 9.360 16.610 6.713 1.00 91.31 179 TRP A CA 1
ATOM 1350 C C . TRP A 1 179 ? 7.886 16.768 6.326 1.00 91.31 179 TRP A C 1
ATOM 1352 O O . TRP A 1 179 ? 7.069 17.080 7.187 1.00 91.31 179 TRP A O 1
ATOM 1362 N N . GLY A 1 180 ? 7.546 16.582 5.047 1.00 90.75 180 GLY A N 1
ATOM 1363 C CA . GLY A 1 180 ? 6.208 16.814 4.508 1.00 90.75 180 GLY A CA 1
ATOM 1364 C C . GLY A 1 180 ? 5.549 15.538 3.996 1.00 90.75 180 GLY A C 1
ATOM 1365 O O . GLY A 1 180 ? 6.209 14.669 3.430 1.00 90.75 180 GLY A O 1
ATOM 1366 N N . GLU A 1 181 ? 4.232 15.463 4.164 1.00 94.25 181 GLU A N 1
ATOM 1367 C CA . GLU A 1 181 ? 3.383 14.475 3.497 1.00 94.25 181 GLU A CA 1
ATOM 1368 C C . GLU A 1 181 ? 3.182 14.863 2.030 1.00 94.25 181 GLU A C 1
ATOM 1370 O O . GLU A 1 181 ? 2.965 16.035 1.716 1.00 94.25 181 GLU A O 1
ATOM 1375 N N . PHE A 1 182 ? 3.231 13.887 1.126 1.00 95.50 182 PHE A N 1
ATOM 1376 C CA . PHE A 1 182 ? 2.980 14.104 -0.297 1.00 95.50 182 PHE A CA 1
ATOM 1377 C C . PHE A 1 182 ? 2.410 12.849 -0.961 1.00 95.50 182 PHE A C 1
ATOM 1379 O O . PHE A 1 182 ? 2.459 11.747 -0.416 1.00 95.50 182 PHE A O 1
ATOM 1386 N N . GLU A 1 183 ? 1.860 13.029 -2.157 1.00 96.75 183 GLU A N 1
ATOM 1387 C CA . GLU A 1 183 ? 1.325 11.950 -2.978 1.00 96.75 183 GLU A CA 1
ATOM 1388 C C . GLU A 1 183 ? 2.404 11.438 -3.942 1.00 96.75 183 GLU A C 1
ATOM 1390 O O . GLU A 1 183 ? 2.930 12.194 -4.761 1.00 96.75 183 GLU A O 1
ATOM 1395 N N . ALA A 1 184 ? 2.757 10.160 -3.824 1.00 97.00 184 ALA A N 1
ATOM 1396 C CA . ALA A 1 184 ? 3.690 9.470 -4.704 1.00 97.00 184 ALA A CA 1
ATOM 1397 C C . ALA A 1 184 ? 2.926 8.626 -5.734 1.00 97.00 184 ALA A C 1
ATOM 1399 O O . ALA A 1 184 ? 1.912 7.998 -5.418 1.00 97.00 184 ALA A O 1
ATOM 1400 N N . THR A 1 185 ? 3.429 8.568 -6.968 1.00 98.00 185 THR A N 1
ATOM 1401 C CA . THR A 1 185 ? 2.876 7.683 -8.007 1.00 98.00 185 THR A CA 1
ATOM 1402 C C . THR A 1 185 ? 3.753 6.446 -8.154 1.00 98.00 185 THR A C 1
ATOM 1404 O O . THR A 1 185 ? 4.953 6.555 -8.399 1.00 98.00 185 THR A O 1
ATOM 1407 N N . ILE A 1 186 ? 3.154 5.264 -8.046 1.00 98.19 186 ILE A N 1
ATOM 1408 C CA . ILE A 1 186 ? 3.821 3.966 -8.167 1.00 98.19 186 ILE A CA 1
ATOM 1409 C C . ILE A 1 186 ? 3.390 3.338 -9.494 1.00 98.19 186 ILE A C 1
ATOM 1411 O O . ILE A 1 186 ? 2.211 3.054 -9.698 1.00 98.19 186 ILE A O 1
ATOM 1415 N N . ARG A 1 187 ? 4.326 3.109 -10.416 1.00 97.94 187 ARG A N 1
ATOM 1416 C CA . ARG A 1 187 ? 4.057 2.461 -11.707 1.00 97.94 187 ARG A CA 1
ATOM 1417 C C . ARG A 1 187 ? 4.709 1.084 -11.758 1.00 97.94 187 ARG A C 1
ATOM 1419 O O . ARG A 1 187 ? 5.927 0.979 -11.871 1.00 97.94 187 ARG A O 1
ATOM 1426 N N . ILE A 1 188 ? 3.889 0.043 -11.737 1.00 97.88 188 ILE A N 1
ATOM 1427 C CA . ILE A 1 188 ? 4.300 -1.357 -11.853 1.00 97.88 188 ILE A CA 1
ATOM 1428 C C . ILE A 1 188 ? 4.282 -1.742 -13.337 1.00 97.88 188 ILE A C 1
ATOM 1430 O O . ILE A 1 188 ? 3.258 -1.610 -14.008 1.00 97.88 188 ILE A O 1
ATOM 1434 N N . VAL A 1 189 ? 5.417 -2.196 -13.863 1.00 97.31 189 VAL A N 1
ATOM 1435 C CA . VAL A 1 189 ? 5.558 -2.698 -15.236 1.00 97.31 189 VAL A CA 1
ATOM 1436 C C . VAL A 1 189 ? 5.678 -4.217 -15.187 1.00 97.31 189 VAL A C 1
ATOM 1438 O O . VAL A 1 189 ? 6.538 -4.756 -14.488 1.00 97.31 189 VAL A O 1
ATOM 1441 N N . TRP A 1 190 ? 4.816 -4.901 -15.931 1.00 96.50 190 TRP A N 1
ATOM 1442 C CA . TRP A 1 190 ? 4.739 -6.359 -15.971 1.00 96.50 190 TRP A CA 1
ATOM 1443 C C . TRP A 1 190 ? 5.835 -6.973 -16.847 1.00 96.50 190 TRP A C 1
ATOM 1445 O O . TRP A 1 190 ? 6.423 -6.303 -17.696 1.00 96.50 190 TRP A O 1
ATOM 1455 N N . ARG A 1 191 ? 6.125 -8.256 -16.612 1.00 93.69 191 ARG A N 1
ATOM 1456 C CA . ARG A 1 191 ? 7.100 -9.039 -17.385 1.00 93.69 191 ARG A CA 1
ATOM 1457 C C . ARG A 1 191 ? 6.620 -9.348 -18.805 1.00 93.69 191 ARG A C 1
ATOM 1459 O O . ARG A 1 191 ? 7.453 -9.439 -19.702 1.00 93.69 191 ARG A O 1
ATOM 1466 N N . ASP A 1 192 ? 5.310 -9.459 -19.018 1.00 92.94 192 ASP A N 1
ATOM 1467 C CA . ASP A 1 192 ? 4.728 -9.472 -20.361 1.00 92.94 192 ASP A CA 1
ATOM 1468 C C . ASP A 1 192 ? 4.580 -8.025 -20.880 1.00 92.94 192 ASP A C 1
ATOM 1470 O O . ASP A 1 192 ? 3.825 -7.252 -20.286 1.00 92.94 192 ASP A O 1
ATOM 1474 N N . PRO A 1 193 ? 5.274 -7.627 -21.966 1.00 91.12 193 PRO A N 1
ATOM 1475 C CA . PRO A 1 193 ? 5.191 -6.269 -22.507 1.00 91.12 193 PRO A CA 1
ATOM 1476 C C . PRO A 1 193 ? 3.841 -5.937 -23.165 1.00 91.12 193 PRO A C 1
ATOM 1478 O O . PRO A 1 193 ? 3.596 -4.766 -23.455 1.00 91.12 193 PRO A O 1
ATOM 1481 N N . GLU A 1 194 ? 2.978 -6.928 -23.419 1.00 91.38 194 GLU A N 1
ATOM 1482 C CA . GLU A 1 194 ? 1.603 -6.693 -23.890 1.00 91.38 194 GLU A CA 1
ATOM 1483 C C . GLU A 1 194 ? 0.644 -6.299 -22.755 1.00 91.38 194 GLU A C 1
ATOM 1485 O O . GLU A 1 194 ? -0.376 -5.658 -23.013 1.00 91.38 194 GLU A O 1
ATOM 1490 N N . GLU A 1 195 ? 0.968 -6.632 -21.502 1.00 93.25 195 GLU A N 1
ATOM 1491 C CA . GLU A 1 195 ? 0.134 -6.301 -20.348 1.00 93.25 195 GLU A CA 1
ATOM 1492 C C . GLU A 1 195 ? 0.359 -4.848 -19.906 1.00 93.25 195 GLU A C 1
ATOM 1494 O O . GLU A 1 195 ? 1.483 -4.376 -19.697 1.00 93.25 195 GLU A O 1
ATOM 1499 N N . LYS A 1 196 ? -0.734 -4.101 -19.730 1.00 93.56 196 LYS A N 1
ATOM 1500 C CA . LYS A 1 196 ? -0.662 -2.670 -19.421 1.00 93.56 196 LYS A CA 1
ATOM 1501 C C . LYS A 1 196 ? -0.088 -2.444 -18.022 1.00 93.56 196 LYS A C 1
ATOM 1503 O O . LYS A 1 196 ? -0.606 -2.952 -17.031 1.00 93.56 196 LYS A O 1
ATOM 1508 N N . ALA A 1 197 ? 0.939 -1.599 -17.938 1.00 96.12 197 ALA A N 1
ATOM 1509 C CA . ALA A 1 197 ? 1.523 -1.179 -16.667 1.00 96.12 197 ALA A CA 1
ATOM 1510 C C . ALA A 1 197 ? 0.462 -0.578 -15.723 1.00 96.12 197 ALA A C 1
ATOM 1512 O O . ALA A 1 197 ? -0.268 0.346 -16.101 1.00 96.12 197 ALA A O 1
ATOM 1513 N N . THR A 1 198 ? 0.412 -1.077 -14.489 1.00 96.69 198 THR A N 1
ATOM 1514 C CA . THR A 1 198 ? -0.509 -0.599 -13.451 1.00 96.69 198 THR A CA 1
ATOM 1515 C C . THR A 1 198 ? 0.065 0.652 -12.797 1.00 96.69 198 THR A C 1
ATOM 1517 O O . THR A 1 198 ? 1.242 0.694 -12.442 1.00 96.69 198 THR A O 1
ATOM 1520 N N . VAL A 1 199 ? -0.760 1.689 -12.649 1.00 97.31 199 VAL A N 1
ATOM 1521 C CA . VAL A 1 199 ? -0.384 2.953 -12.006 1.00 97.31 199 VAL A CA 1
ATOM 1522 C C . VAL A 1 199 ? -1.250 3.138 -10.769 1.00 97.31 199 VAL A C 1
ATOM 1524 O O . VAL A 1 199 ? -2.475 3.163 -10.869 1.00 97.31 199 VAL A O 1
ATOM 1527 N N . LEU A 1 200 ? -0.592 3.254 -9.622 1.00 96.88 200 LEU A N 1
ATOM 1528 C CA . LEU A 1 200 ? -1.181 3.444 -8.306 1.00 96.88 200 LEU A CA 1
ATOM 1529 C C . LEU A 1 200 ? -0.740 4.797 -7.750 1.00 96.88 200 LEU A C 1
ATOM 1531 O O . LEU A 1 200 ? 0.324 5.320 -8.089 1.00 96.88 200 LEU A O 1
ATOM 1535 N N . THR A 1 201 ? -1.560 5.340 -6.865 1.00 97.38 201 THR A N 1
ATOM 1536 C CA . THR A 1 201 ? -1.367 6.647 -6.244 1.00 97.38 201 THR A CA 1
ATOM 1537 C C . THR A 1 201 ? -1.418 6.449 -4.738 1.00 97.38 201 THR A C 1
ATOM 1539 O O . THR A 1 201 ? -2.401 5.904 -4.231 1.00 97.38 201 THR A O 1
ATOM 1542 N N . HIS A 1 202 ? -0.365 6.858 -4.031 1.00 97.31 202 HIS A N 1
ATOM 1543 C CA . HIS A 1 202 ? -0.226 6.634 -2.595 1.00 97.31 202 HIS A CA 1
ATOM 1544 C C . HIS A 1 202 ? 0.156 7.913 -1.854 1.00 97.31 202 HIS A C 1
ATOM 1546 O O . HIS A 1 202 ? 1.184 8.523 -2.140 1.00 97.31 202 HIS A O 1
ATOM 1552 N N . GLY A 1 203 ? -0.654 8.305 -0.872 1.00 96.25 203 GLY A N 1
ATOM 1553 C CA . GLY A 1 203 ? -0.322 9.398 0.038 1.00 96.25 203 GLY A CA 1
ATOM 1554 C C . GLY A 1 203 ? 0.621 8.913 1.135 1.00 96.25 203 GLY A C 1
ATOM 1555 O O . GLY A 1 203 ? 0.219 8.097 1.966 1.00 96.25 203 GLY A O 1
ATOM 1556 N N . ILE A 1 204 ? 1.848 9.429 1.167 1.00 95.44 204 ILE A N 1
ATOM 1557 C CA . ILE A 1 204 ? 2.801 9.156 2.247 1.00 95.44 204 ILE A CA 1
ATOM 1558 C C . ILE A 1 204 ? 2.364 9.938 3.484 1.00 95.44 204 ILE A C 1
ATOM 1560 O O . ILE A 1 204 ? 2.241 11.165 3.441 1.00 95.44 204 ILE A O 1
ATOM 1564 N N . LYS A 1 205 ? 2.131 9.215 4.581 1.00 93.62 205 LYS A N 1
ATOM 1565 C CA . LYS A 1 205 ? 1.722 9.769 5.873 1.00 93.62 205 LYS A CA 1
ATOM 1566 C C . LYS A 1 205 ? 2.870 9.724 6.866 1.00 93.62 205 LYS A C 1
ATOM 1568 O O . LYS A 1 205 ? 3.525 8.696 7.005 1.00 93.62 205 LYS A O 1
ATOM 1573 N N . LEU A 1 206 ? 3.111 10.855 7.525 1.00 91.81 206 LEU A N 1
ATOM 1574 C CA . LEU A 1 206 ? 4.166 11.020 8.529 1.00 91.81 206 LEU A CA 1
ATOM 1575 C C . LEU A 1 206 ? 3.582 11.159 9.937 1.00 91.81 206 LEU A C 1
ATOM 1577 O O . LEU A 1 206 ? 4.247 10.805 10.906 1.00 91.81 206 LEU A O 1
ATOM 1581 N N . TYR A 1 207 ? 2.342 11.645 10.050 1.00 87.81 207 TYR A N 1
ATOM 1582 C CA . TYR A 1 207 ? 1.682 11.899 11.328 1.00 87.81 207 TYR A CA 1
ATOM 1583 C C . TYR A 1 207 ? 0.504 10.936 11.557 1.00 87.81 207 TYR A C 1
ATOM 1585 O O . TYR A 1 207 ? -0.224 10.627 10.608 1.00 87.81 207 TYR A O 1
ATOM 1593 N N . PRO A 1 208 ? 0.275 10.463 12.800 1.00 83.25 208 PRO A N 1
ATOM 1594 C CA . PRO A 1 208 ? -0.889 9.641 13.118 1.00 83.25 208 PRO A CA 1
ATOM 1595 C C . PRO A 1 208 ? -2.211 10.370 12.816 1.00 83.25 208 PRO A C 1
ATOM 1597 O O . PRO A 1 208 ? -2.312 11.580 13.048 1.00 83.25 208 PRO A O 1
ATOM 1600 N N . PRO A 1 209 ? -3.259 9.661 12.356 1.00 73.38 209 PRO A N 1
ATOM 1601 C CA . PRO A 1 209 ? -4.558 10.274 12.096 1.00 73.38 209 PRO A CA 1
ATOM 1602 C C . PRO A 1 209 ? -5.122 10.916 13.372 1.00 73.38 209 PRO A C 1
ATOM 1604 O O . PRO A 1 209 ? -5.246 10.270 14.409 1.00 73.38 209 PRO A O 1
ATOM 1607 N N . GLY A 1 210 ? -5.470 12.203 13.287 1.00 67.62 210 GLY A N 1
ATOM 1608 C CA . GLY A 1 210 ? -5.983 12.996 14.412 1.00 67.62 210 GLY A CA 1
ATOM 1609 C C . GLY A 1 210 ? -4.944 13.874 15.122 1.00 67.62 210 GLY A C 1
ATOM 1610 O O . GLY A 1 210 ? -5.343 14.777 15.855 1.00 67.62 210 GLY A O 1
ATOM 1611 N N . LEU A 1 211 ? -3.643 13.695 14.865 1.00 64.44 211 LEU A N 1
ATOM 1612 C CA . LEU A 1 211 ? -2.590 14.605 15.332 1.00 64.44 211 LEU A CA 1
ATOM 1613 C C . LEU A 1 211 ? -2.127 15.513 14.187 1.00 64.44 211 LEU A C 1
ATOM 1615 O O . LEU A 1 211 ? -1.542 15.059 13.209 1.00 64.44 211 LEU A O 1
ATOM 1619 N N . THR A 1 212 ? -2.362 16.818 14.320 1.00 57.38 212 THR A N 1
ATOM 1620 C CA . THR A 1 212 ? -1.772 17.826 13.426 1.00 57.38 212 THR A CA 1
ATOM 1621 C C . THR A 1 212 ? -0.412 18.286 13.952 1.00 57.38 212 THR A C 1
ATOM 1623 O O . THR A 1 212 ? -0.102 18.133 15.137 1.00 57.38 212 THR A O 1
ATOM 1626 N N . ASN A 1 213 ? 0.379 18.920 13.082 1.00 57.44 213 ASN A N 1
ATOM 1627 C CA . ASN A 1 213 ? 1.772 19.349 13.294 1.00 57.44 213 ASN A CA 1
ATOM 1628 C C . ASN A 1 213 ? 2.035 20.189 14.569 1.00 57.44 213 ASN A C 1
ATOM 1630 O O . ASN A 1 213 ? 3.188 20.428 14.911 1.00 57.44 213 ASN A O 1
ATOM 1634 N N . ILE A 1 214 ? 0.988 20.663 15.254 1.00 55.88 214 ILE A N 1
ATOM 1635 C CA . ILE A 1 214 ? 1.045 21.523 16.447 1.00 55.88 214 ILE A CA 1
ATOM 1636 C C . ILE A 1 214 ? 0.982 20.713 17.760 1.00 55.88 214 ILE A C 1
ATOM 1638 O O . ILE A 1 214 ? 1.442 21.190 18.793 1.00 55.88 214 ILE A O 1
ATOM 1642 N N . THR A 1 215 ? 0.449 19.484 17.742 1.00 52.34 215 THR A N 1
ATOM 1643 C CA . THR A 1 215 ? 0.245 18.648 18.952 1.00 52.34 215 THR A CA 1
ATOM 1644 C C . THR A 1 215 ? 1.031 17.334 18.936 1.00 52.34 215 THR A C 1
ATOM 1646 O O . THR A 1 215 ? 0.817 16.464 19.780 1.00 52.34 215 THR A O 1
ATOM 1649 N N . ALA A 1 216 ? 1.982 17.195 18.008 1.00 52.38 216 ALA A N 1
ATOM 1650 C CA . ALA A 1 216 ? 2.881 16.051 17.926 1.00 52.38 216 ALA A CA 1
ATOM 1651 C C . ALA A 1 216 ? 3.832 15.998 19.139 1.00 52.38 216 ALA A C 1
ATOM 1653 O O . ALA A 1 216 ? 4.951 16.512 19.111 1.00 52.38 216 ALA A O 1
ATOM 1654 N N . SER A 1 217 ? 3.378 15.336 20.205 1.00 45.88 217 SER A N 1
ATOM 1655 C CA . SER A 1 217 ? 4.158 14.979 21.395 1.00 45.88 217 SER A CA 1
ATOM 1656 C C . SER A 1 217 ? 5.231 13.933 21.060 1.00 45.88 217 SER A C 1
ATOM 1658 O O . SER A 1 217 ? 5.071 12.757 21.381 1.00 45.88 217 SER A O 1
ATOM 1660 N N . THR A 1 218 ? 6.275 14.365 20.339 1.00 52.69 218 THR A N 1
ATOM 1661 C CA . THR A 1 218 ? 7.725 14.069 20.479 1.00 52.69 218 THR A CA 1
ATOM 1662 C C . THR A 1 218 ? 8.229 12.653 20.840 1.00 52.69 218 THR A C 1
ATOM 1664 O O . THR A 1 218 ? 9.429 12.488 21.071 1.00 52.69 218 THR A O 1
ATOM 1667 N N . THR A 1 219 ? 7.383 11.619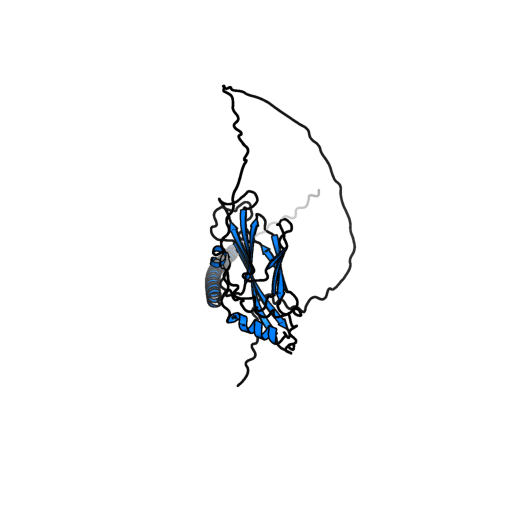 20.885 1.00 52.72 219 THR A N 1
ATOM 1668 C CA . THR A 1 219 ? 7.672 10.384 21.638 1.00 52.72 219 THR A CA 1
ATOM 1669 C C . THR A 1 219 ? 6.959 9.110 21.167 1.00 52.72 219 THR A C 1
ATOM 1671 O O . THR A 1 219 ? 7.121 8.074 21.816 1.00 52.72 219 THR A O 1
ATOM 1674 N N . SER A 1 220 ? 6.210 9.113 20.058 1.00 58.59 220 SER A N 1
ATOM 1675 C CA . SER A 1 220 ? 5.689 7.856 19.498 1.00 58.59 220 SER A CA 1
ATOM 1676 C C . SER A 1 220 ? 6.847 7.014 18.949 1.00 58.59 220 SER A C 1
ATOM 1678 O O . SER A 1 220 ? 7.429 7.331 17.915 1.00 58.59 220 SER A O 1
ATOM 1680 N N . LYS A 1 221 ? 7.201 5.942 19.671 1.00 70.56 221 LYS A N 1
ATOM 1681 C CA . LYS A 1 221 ? 8.134 4.902 19.192 1.00 70.56 221 LYS A CA 1
ATOM 1682 C C . LYS A 1 221 ? 7.539 4.055 18.065 1.00 70.56 221 LYS A C 1
ATOM 1684 O O . LYS A 1 221 ? 8.280 3.401 17.344 1.00 70.56 221 LYS A O 1
ATOM 1689 N N . GLU A 1 222 ? 6.215 4.031 17.977 1.00 84.38 222 GLU A N 1
ATOM 1690 C CA . GLU A 1 222 ? 5.450 3.330 16.955 1.00 84.38 222 GLU A CA 1
ATOM 1691 C C . GLU A 1 222 ? 5.475 4.132 15.642 1.00 84.38 222 GLU A C 1
ATOM 1693 O O . GLU A 1 222 ? 5.234 5.346 15.681 1.00 84.38 222 GLU A O 1
ATOM 1698 N N . PRO A 1 223 ? 5.800 3.505 14.496 1.00 91.62 223 PRO A N 1
ATOM 1699 C CA . PRO A 1 223 ? 5.799 4.185 13.210 1.00 91.62 223 PRO A CA 1
ATOM 1700 C C . PRO A 1 223 ? 4.386 4.372 12.660 1.00 91.62 223 PRO A C 1
ATOM 1702 O O . PRO A 1 223 ? 3.463 3.614 12.957 1.00 91.62 223 PRO A O 1
ATOM 1705 N N . VAL A 1 224 ? 4.232 5.360 11.783 1.00 92.62 224 VAL A N 1
ATOM 1706 C CA . VAL A 1 224 ? 2.987 5.565 11.038 1.00 92.62 224 VAL A CA 1
ATOM 1707 C C . VAL A 1 224 ? 2.976 4.614 9.848 1.00 92.62 224 VAL A C 1
ATOM 1709 O O . VAL A 1 224 ? 3.736 4.794 8.897 1.00 92.62 224 VAL A O 1
ATOM 1712 N N . VAL A 1 225 ? 2.117 3.596 9.909 1.00 93.75 225 VAL A N 1
ATOM 1713 C CA . VAL A 1 225 ? 1.875 2.648 8.814 1.00 93.75 225 VAL A CA 1
ATOM 1714 C C . VAL A 1 225 ? 0.656 3.108 8.014 1.00 93.75 225 VAL A C 1
ATOM 1716 O O . VAL A 1 225 ? -0.436 3.258 8.563 1.00 93.75 225 VAL A O 1
ATOM 1719 N N . HIS A 1 226 ? 0.830 3.339 6.714 1.00 94.38 226 HIS A N 1
ATOM 1720 C CA . HIS A 1 226 ? -0.250 3.682 5.789 1.00 94.38 226 HIS A CA 1
ATOM 1721 C C . HIS A 1 226 ? -0.118 2.798 4.546 1.00 94.38 226 HIS A C 1
ATOM 1723 O O . HIS A 1 226 ? 0.702 3.065 3.669 1.00 94.38 226 HIS A O 1
ATOM 1729 N N . GLU A 1 227 ? -0.883 1.709 4.507 1.00 93.69 227 GLU A N 1
ATOM 1730 C CA . GLU A 1 227 ? -0.749 0.607 3.548 1.00 93.69 227 GLU A CA 1
ATOM 1731 C C . GLU A 1 227 ? -2.125 0.202 2.994 1.00 93.69 227 GLU A C 1
ATOM 1733 O O . GLU A 1 227 ? -3.130 0.252 3.705 1.00 93.69 227 GLU A O 1
ATOM 1738 N N . PHE A 1 228 ? -2.167 -0.200 1.722 1.00 94.31 228 PHE A N 1
ATOM 1739 C CA . PHE A 1 228 ? -3.364 -0.657 1.024 1.00 94.31 228 PHE A CA 1
ATOM 1740 C C . PHE A 1 228 ? -3.126 -2.016 0.358 1.00 94.31 228 PHE A C 1
ATOM 1742 O O . PHE A 1 228 ? -2.088 -2.260 -0.259 1.00 94.31 228 PHE A O 1
ATOM 1749 N N . TYR A 1 229 ? -4.138 -2.879 0.447 1.00 94.06 229 TYR A N 1
ATOM 1750 C CA . TYR A 1 229 ? -4.227 -4.142 -0.281 1.00 94.06 229 TYR A CA 1
ATOM 1751 C C . TYR A 1 229 ? -5.027 -3.943 -1.577 1.00 94.06 229 TYR A C 1
ATOM 1753 O O . TYR A 1 229 ? -6.096 -3.322 -1.555 1.00 94.06 229 TYR A O 1
ATOM 1761 N N . ASP A 1 230 ? -4.540 -4.492 -2.687 1.00 94.25 230 ASP A N 1
ATOM 1762 C CA . ASP A 1 230 ? -5.189 -4.443 -4.000 1.00 94.25 230 ASP A CA 1
ATOM 1763 C C . ASP A 1 230 ? -4.954 -5.749 -4.786 1.00 94.25 230 ASP A C 1
ATOM 1765 O O . ASP A 1 230 ? -4.053 -6.531 -4.485 1.00 94.25 230 ASP A O 1
ATOM 1769 N N . GLU A 1 231 ? -5.763 -6.002 -5.809 1.00 93.06 231 GLU A N 1
ATOM 1770 C CA . GLU A 1 231 ? -5.696 -7.210 -6.638 1.00 93.06 231 GLU A CA 1
ATOM 1771 C C . GLU A 1 231 ? -5.639 -6.832 -8.117 1.00 93.06 231 GLU A C 1
ATOM 1773 O O . GLU A 1 231 ? -6.614 -6.345 -8.701 1.00 93.06 231 GLU A O 1
ATOM 1778 N N . VAL A 1 232 ? -4.498 -7.095 -8.758 1.00 94.81 232 VAL A N 1
ATOM 1779 C CA . VAL A 1 232 ? -4.351 -6.874 -10.199 1.00 94.81 232 VAL A CA 1
ATOM 1780 C C . VAL A 1 232 ? -4.933 -8.065 -10.945 1.00 94.81 232 VAL A C 1
ATOM 1782 O O . VAL A 1 232 ? -4.417 -9.178 -10.855 1.00 94.81 232 VAL A O 1
ATOM 1785 N N . VAL A 1 233 ? -6.007 -7.827 -11.698 1.00 94.81 233 VAL A N 1
ATOM 1786 C CA . VAL A 1 233 ? -6.687 -8.852 -12.498 1.00 94.81 233 VAL A CA 1
ATOM 1787 C C . VAL A 1 233 ? -6.235 -8.769 -13.954 1.00 94.81 233 VAL A C 1
ATOM 1789 O O . VAL A 1 233 ? -6.454 -7.755 -14.618 1.00 94.81 233 VAL A O 1
ATOM 1792 N N . PHE A 1 234 ? -5.660 -9.859 -14.459 1.00 94.69 234 PHE A N 1
ATOM 1793 C CA . PHE A 1 234 ? -5.250 -10.015 -15.854 1.00 94.69 234 PHE A CA 1
ATOM 1794 C C . PHE A 1 234 ? -6.309 -10.805 -16.628 1.00 94.69 234 PHE A C 1
ATOM 1796 O O . PHE A 1 234 ? -6.707 -11.899 -16.212 1.00 94.69 234 PHE A O 1
ATOM 1803 N N . THR A 1 235 ? -6.771 -10.257 -17.754 1.00 94.69 235 THR A N 1
ATOM 1804 C CA . THR A 1 235 ? -7.818 -10.845 -18.600 1.00 94.69 235 THR A CA 1
ATOM 1805 C C . THR A 1 235 ? -7.219 -11.470 -19.863 1.00 94.69 235 THR A C 1
ATOM 1807 O O . THR A 1 235 ? -6.595 -10.814 -20.701 1.00 94.69 235 THR A O 1
ATOM 1810 N N . ASN A 1 236 ? -7.444 -12.775 -20.011 1.00 93.44 236 ASN A N 1
ATOM 1811 C CA . ASN A 1 236 ? -6.895 -13.623 -21.066 1.00 93.44 236 ASN A CA 1
ATOM 1812 C C . ASN A 1 236 ? -5.352 -13.552 -21.198 1.00 93.44 236 ASN A C 1
ATOM 1814 O O . ASN A 1 236 ? -4.862 -13.316 -22.301 1.00 93.44 236 ASN A O 1
ATOM 1818 N N . PRO A 1 237 ? -4.575 -13.716 -20.108 1.00 94.62 237 PRO A N 1
ATOM 1819 C CA . PRO A 1 237 ? -3.112 -13.571 -20.122 1.00 94.62 237 PRO A CA 1
ATOM 1820 C C . PRO A 1 237 ? -2.430 -14.561 -21.081 1.00 94.62 237 PRO A C 1
ATOM 1822 O O . PRO A 1 237 ? -2.983 -15.624 -21.385 1.00 94.62 237 PRO A O 1
ATOM 1825 N N . LYS A 1 238 ? -1.192 -14.270 -21.504 1.00 94.75 238 LYS A N 1
ATOM 1826 C CA . LYS A 1 238 ? -0.333 -15.268 -22.172 1.00 94.75 238 LYS A CA 1
ATOM 1827 C C . LYS A 1 238 ? -0.129 -16.495 -21.298 1.00 94.75 238 LYS A C 1
ATOM 1829 O O . LYS A 1 238 ? -0.007 -16.383 -20.077 1.00 94.75 238 LYS A O 1
ATOM 1834 N N . GLU A 1 239 ? -0.043 -17.668 -21.920 1.00 93.00 239 GLU A N 1
ATOM 1835 C CA . GLU A 1 239 ? 0.120 -18.927 -21.193 1.00 93.00 239 GLU A CA 1
ATOM 1836 C C . GLU A 1 239 ? 1.386 -18.941 -20.319 1.00 93.00 239 GLU A C 1
ATOM 1838 O O . GLU A 1 239 ? 1.343 -19.402 -19.175 1.00 93.00 239 GLU A O 1
ATOM 1843 N N . SER A 1 240 ? 2.506 -18.408 -20.817 1.00 92.56 240 SER A N 1
ATOM 1844 C CA . SER A 1 240 ? 3.756 -18.352 -20.055 1.00 92.56 240 SER A CA 1
ATOM 1845 C C . SER A 1 240 ? 3.657 -17.425 -18.843 1.00 92.56 240 SER A C 1
ATOM 1847 O O . SER A 1 240 ? 4.056 -17.819 -17.746 1.00 92.56 240 SER A O 1
ATOM 1849 N N . PHE A 1 241 ? 3.069 -16.239 -19.017 1.00 93.62 241 PHE A N 1
ATOM 1850 C CA . PHE A 1 241 ? 2.851 -15.253 -17.961 1.00 93.62 241 PHE A CA 1
ATOM 1851 C C . PHE A 1 241 ? 1.866 -15.775 -16.907 1.00 93.62 241 PHE A C 1
ATOM 1853 O O . PHE A 1 241 ? 2.147 -15.730 -15.713 1.00 93.62 241 PHE A O 1
ATOM 1860 N N . HIS A 1 242 ? 0.770 -16.405 -17.332 1.00 93.38 242 HIS A N 1
ATOM 1861 C CA . HIS A 1 242 ? -0.156 -17.111 -16.445 1.00 93.38 242 HIS A CA 1
ATOM 1862 C C . HIS A 1 242 ? 0.552 -18.198 -15.618 1.00 93.38 242 HIS A C 1
ATOM 1864 O O . HIS A 1 242 ? 0.398 -18.264 -14.398 1.00 93.38 242 HIS A O 1
ATOM 1870 N N . ARG A 1 243 ? 1.385 -19.028 -16.260 1.00 92.25 243 ARG A N 1
ATOM 1871 C CA . ARG A 1 243 ? 2.167 -20.083 -15.591 1.00 92.25 243 ARG A CA 1
ATOM 1872 C C . ARG A 1 243 ? 3.230 -19.521 -14.638 1.00 92.25 243 ARG A C 1
ATOM 1874 O O . ARG A 1 243 ? 3.599 -20.205 -13.687 1.00 92.25 243 ARG A O 1
ATOM 1881 N N . GLN A 1 244 ? 3.728 -18.312 -14.893 1.00 91.12 244 GLN A N 1
ATOM 1882 C CA . GLN A 1 244 ? 4.627 -17.574 -14.004 1.00 91.12 244 GLN A CA 1
ATOM 1883 C C . GLN A 1 244 ? 3.871 -17.056 -12.771 1.00 91.12 244 GLN A C 1
ATOM 1885 O O . GLN A 1 244 ? 4.263 -17.391 -11.657 1.00 91.12 244 GLN A O 1
ATOM 1890 N N . LEU A 1 245 ? 2.747 -16.353 -12.947 1.00 91.44 245 LEU A N 1
ATOM 1891 C CA . LEU A 1 245 ? 1.917 -15.850 -11.840 1.00 91.44 245 LEU A CA 1
ATOM 1892 C C . LEU A 1 245 ? 1.416 -16.974 -10.915 1.00 91.44 245 LEU A C 1
ATOM 1894 O O . LEU A 1 245 ? 1.474 -16.847 -9.695 1.00 91.44 245 LEU A O 1
ATOM 1898 N N . MET A 1 246 ? 1.023 -18.122 -11.475 1.00 89.81 246 MET A N 1
ATOM 1899 C CA . MET A 1 246 ? 0.612 -19.305 -10.700 1.00 89.81 246 MET A CA 1
ATOM 1900 C C . MET A 1 246 ? 1.733 -19.927 -9.843 1.00 89.81 246 MET A C 1
ATOM 1902 O O . MET A 1 246 ? 1.467 -20.844 -9.069 1.00 89.81 246 MET A O 1
ATOM 1906 N N . ARG A 1 247 ? 2.987 -19.471 -9.975 1.00 87.75 247 ARG A N 1
ATOM 1907 C CA . ARG A 1 247 ? 4.125 -19.918 -9.154 1.00 87.75 247 ARG A CA 1
ATOM 1908 C C . ARG A 1 247 ? 4.479 -18.958 -8.020 1.00 87.75 247 ARG A C 1
ATOM 1910 O O . ARG A 1 247 ? 5.282 -19.347 -7.182 1.00 87.75 247 ARG A O 1
ATOM 1917 N N . THR A 1 248 ? 3.913 -17.751 -7.958 1.00 83.06 248 THR A N 1
ATOM 1918 C CA . THR A 1 248 ? 4.308 -16.734 -6.964 1.00 83.06 248 THR A CA 1
ATOM 1919 C C . THR A 1 248 ? 4.201 -17.235 -5.517 1.00 83.06 248 THR A C 1
ATOM 1921 O O . THR A 1 248 ? 5.123 -17.031 -4.731 1.00 83.06 248 THR A O 1
ATOM 1924 N N . SER A 1 249 ? 3.162 -18.011 -5.195 1.00 76.44 249 SER A N 1
ATOM 1925 C CA . SER A 1 249 ? 2.922 -18.556 -3.849 1.00 76.44 249 SER A CA 1
ATOM 1926 C C . SER A 1 249 ? 3.897 -19.654 -3.389 1.00 76.44 249 SER A C 1
ATOM 1928 O O . SER A 1 249 ? 3.906 -19.992 -2.206 1.00 76.44 249 SER A O 1
ATOM 1930 N N . VAL A 1 250 ? 4.716 -20.224 -4.286 1.00 80.38 250 VAL A N 1
ATOM 1931 C CA . VAL A 1 250 ? 5.728 -21.249 -3.942 1.00 80.38 250 VAL A CA 1
ATOM 1932 C C . VAL A 1 250 ? 7.160 -20.706 -3.914 1.00 80.38 250 VAL A C 1
ATOM 1934 O O . VAL A 1 250 ? 8.104 -21.473 -3.716 1.00 80.38 250 VAL A O 1
ATOM 1937 N N . LEU A 1 251 ? 7.346 -19.402 -4.131 1.00 81.38 251 LEU A N 1
ATOM 1938 C CA . LEU A 1 251 ? 8.665 -18.771 -4.133 1.00 81.38 251 LEU A CA 1
ATOM 1939 C C . LEU A 1 251 ? 9.160 -18.474 -2.707 1.00 81.38 251 LEU A C 1
ATOM 1941 O O . LEU A 1 251 ? 8.354 -18.294 -1.789 1.00 81.38 251 LEU A O 1
ATOM 1945 N N . PRO A 1 252 ? 10.488 -18.380 -2.499 1.00 83.50 252 PRO A N 1
ATOM 1946 C CA . PRO A 1 252 ? 11.045 -17.850 -1.262 1.00 83.50 252 PRO A CA 1
ATOM 1947 C C . PRO A 1 252 ? 10.508 -16.444 -0.975 1.00 83.50 252 PRO A C 1
ATOM 1949 O O . PRO A 1 252 ? 10.423 -15.609 -1.873 1.00 83.50 252 PRO A O 1
ATOM 1952 N N . ARG A 1 253 ? 10.184 -16.174 0.292 1.00 88.50 253 ARG A N 1
ATOM 1953 C CA . ARG A 1 253 ? 9.751 -14.842 0.724 1.00 88.50 253 ARG A CA 1
ATOM 1954 C C . ARG A 1 253 ? 10.916 -13.860 0.697 1.00 88.50 253 ARG A C 1
ATOM 1956 O O . ARG A 1 253 ? 12.013 -14.199 1.152 1.00 88.50 253 ARG A O 1
ATOM 1963 N N . ILE A 1 254 ? 10.667 -12.647 0.218 1.00 87.94 254 ILE A N 1
ATOM 1964 C CA . ILE A 1 254 ? 11.672 -11.587 0.124 1.00 87.94 254 ILE A CA 1
ATOM 1965 C C . ILE A 1 254 ? 11.436 -10.579 1.238 1.00 87.94 254 ILE A C 1
ATOM 1967 O O . ILE A 1 254 ? 10.366 -9.992 1.344 1.00 87.94 254 ILE A O 1
ATOM 1971 N N . LYS A 1 255 ? 12.461 -10.385 2.067 1.00 88.94 255 LYS A N 1
ATOM 1972 C CA . LYS A 1 255 ? 12.432 -9.421 3.166 1.00 88.94 255 LYS A CA 1
ATOM 1973 C C . LYS A 1 255 ? 12.817 -8.025 2.682 1.00 88.94 255 LYS A C 1
ATOM 1975 O O . LYS A 1 255 ? 13.623 -7.897 1.760 1.00 88.94 255 LYS A O 1
ATOM 1980 N N . SER A 1 256 ? 12.296 -7.007 3.362 1.00 89.06 256 SER A N 1
ATOM 1981 C CA . SER A 1 256 ? 12.774 -5.624 3.250 1.00 89.06 256 SER A CA 1
ATOM 1982 C C . SER A 1 256 ? 14.280 -5.529 3.544 1.00 89.06 256 SER A C 1
ATOM 1984 O O . SER A 1 256 ? 14.827 -6.310 4.333 1.00 89.06 256 SER A O 1
ATOM 1986 N N . HIS A 1 257 ? 14.957 -4.562 2.927 1.00 89.94 257 HIS A N 1
ATOM 1987 C CA . HIS A 1 257 ? 16.322 -4.173 3.274 1.00 89.94 257 HIS A CA 1
ATOM 1988 C C . HIS A 1 257 ? 16.394 -3.417 4.609 1.00 89.94 257 HIS A C 1
ATOM 1990 O O . HIS A 1 257 ? 17.471 -3.360 5.201 1.00 89.94 257 HIS A O 1
ATOM 1996 N N . GLU A 1 258 ? 15.279 -2.862 5.094 1.00 89.69 258 GLU A N 1
ATOM 1997 C CA . GLU A 1 258 ? 15.182 -2.152 6.371 1.00 89.69 258 GLU A CA 1
ATOM 1998 C C . GLU A 1 258 ? 14.476 -3.042 7.420 1.00 89.69 258 GLU A C 1
ATOM 2000 O O . GLU A 1 258 ? 13.253 -3.207 7.376 1.00 89.69 258 GLU A O 1
ATOM 2005 N N . PRO A 1 259 ? 15.199 -3.628 8.398 1.00 87.50 259 PRO A N 1
ATOM 2006 C CA . PRO A 1 259 ? 14.603 -4.545 9.372 1.00 87.50 259 PRO A CA 1
ATOM 2007 C C . PRO A 1 259 ? 13.478 -3.912 10.199 1.00 87.50 259 PRO A C 1
ATOM 2009 O O . PRO A 1 259 ? 12.495 -4.581 10.502 1.00 87.50 259 PRO A O 1
ATOM 2012 N N . ALA A 1 260 ? 13.585 -2.614 10.507 1.00 87.44 260 ALA A N 1
ATOM 2013 C CA . ALA A 1 260 ? 12.542 -1.886 11.228 1.00 87.44 260 ALA A CA 1
ATOM 2014 C C . ALA A 1 260 ? 11.226 -1.813 10.431 1.00 87.44 260 ALA A C 1
ATOM 2016 O O . ALA A 1 260 ? 10.149 -1.914 11.006 1.00 87.44 260 ALA A O 1
ATOM 2017 N N . VAL A 1 261 ? 11.295 -1.687 9.100 1.00 88.50 261 VAL A N 1
ATOM 2018 C CA . VAL A 1 261 ? 10.114 -1.709 8.219 1.00 88.50 261 VAL A CA 1
ATOM 2019 C C . VAL A 1 261 ? 9.480 -3.103 8.224 1.00 88.50 261 VAL A C 1
ATOM 2021 O O . VAL A 1 261 ? 8.269 -3.223 8.399 1.00 88.50 261 VAL A O 1
ATOM 2024 N N . GLN A 1 262 ? 10.301 -4.155 8.118 1.00 89.06 262 GLN A N 1
ATOM 2025 C CA . GLN A 1 262 ? 9.852 -5.553 8.113 1.00 89.06 262 GLN A CA 1
ATOM 2026 C C . GLN A 1 262 ? 9.101 -5.961 9.393 1.00 89.06 262 GLN A C 1
ATOM 2028 O O . GLN A 1 262 ? 8.136 -6.719 9.315 1.00 89.06 262 GLN A O 1
ATOM 2033 N N . GLU A 1 263 ? 9.534 -5.485 10.565 1.00 89.56 263 GLU A N 1
ATOM 2034 C CA . GLU A 1 263 ? 8.872 -5.758 11.854 1.00 89.56 263 GLU A CA 1
ATOM 2035 C C . GLU A 1 263 ? 7.506 -5.064 11.989 1.00 89.56 263 GLU A C 1
ATOM 2037 O O . GLU A 1 263 ? 6.668 -5.497 12.780 1.00 89.56 263 GLU A O 1
ATOM 2042 N N . ASN A 1 264 ? 7.261 -4.012 11.203 1.00 90.25 264 ASN A N 1
ATOM 2043 C CA . ASN A 1 264 ? 6.040 -3.212 11.243 1.00 90.25 264 ASN A CA 1
ATOM 2044 C C . ASN A 1 264 ? 5.066 -3.486 10.081 1.00 90.25 264 ASN A C 1
ATOM 2046 O O . ASN A 1 264 ? 4.053 -2.791 9.974 1.00 90.25 264 ASN A O 1
ATOM 2050 N N . PHE A 1 265 ? 5.318 -4.495 9.239 1.00 88.62 265 PHE A N 1
ATOM 2051 C CA . PHE A 1 265 ? 4.382 -4.882 8.183 1.00 88.62 265 PHE A CA 1
ATOM 2052 C C . PHE A 1 265 ? 3.077 -5.488 8.743 1.00 88.62 265 PHE A C 1
ATOM 2054 O O . PHE A 1 265 ? 3.115 -6.455 9.511 1.00 88.62 265 PHE A O 1
ATOM 2061 N N . PRO A 1 266 ? 1.901 -4.991 8.311 1.00 84.25 266 PRO A N 1
ATOM 2062 C CA . PRO A 1 266 ? 0.619 -5.636 8.567 1.00 84.25 266 PRO A CA 1
ATOM 2063 C C . PRO A 1 266 ? 0.581 -7.083 8.061 1.00 84.25 266 PRO A C 1
ATOM 2065 O O . PRO A 1 266 ? 1.041 -7.400 6.959 1.00 84.25 266 PRO A O 1
ATOM 2068 N N . THR A 1 267 ? -0.003 -7.959 8.880 1.00 81.56 267 THR A N 1
ATOM 2069 C CA . THR A 1 267 ? -0.205 -9.380 8.575 1.00 81.56 267 THR A CA 1
ATOM 2070 C C . THR A 1 267 ? -1.647 -9.612 8.125 1.00 81.56 267 THR A C 1
ATOM 2072 O O . THR A 1 267 ? -2.576 -9.401 8.898 1.00 81.56 267 THR A O 1
ATOM 2075 N N . TYR A 1 268 ? -1.829 -10.085 6.891 1.00 76.00 268 TYR A N 1
ATOM 2076 C CA . TYR A 1 268 ? -3.137 -10.296 6.255 1.00 76.00 268 TYR A CA 1
ATOM 2077 C C . TYR A 1 268 ? -3.706 -11.708 6.500 1.00 76.00 268 TYR A C 1
ATOM 2079 O O . TYR A 1 268 ? -4.076 -12.416 5.563 1.00 76.00 268 TYR A O 1
ATOM 2087 N N . THR A 1 269 ? -3.730 -12.164 7.756 1.00 81.56 269 THR A N 1
ATOM 2088 C CA . THR A 1 269 ? -4.285 -13.481 8.115 1.00 81.56 269 THR A CA 1
ATOM 2089 C C . THR A 1 269 ? -5.769 -13.399 8.467 1.00 81.56 269 THR A C 1
ATOM 2091 O O . THR A 1 269 ? -6.165 -12.634 9.344 1.00 81.56 269 THR A O 1
ATOM 2094 N N . ASP A 1 270 ? -6.579 -14.284 7.873 1.00 82.69 270 ASP A N 1
ATOM 2095 C CA . ASP A 1 270 ? -8.022 -14.392 8.161 1.00 82.69 270 ASP A CA 1
ATOM 2096 C C . ASP A 1 270 ? -8.323 -14.598 9.670 1.00 82.69 270 ASP A C 1
ATOM 2098 O O . ASP A 1 270 ? -9.380 -14.202 10.157 1.00 82.69 270 ASP A O 1
ATOM 2102 N N . GLU A 1 271 ? -7.391 -15.178 10.443 1.00 87.44 271 GLU A N 1
ATOM 2103 C CA . GLU A 1 271 ? -7.502 -15.315 11.906 1.00 87.44 271 GLU A CA 1
ATOM 2104 C C . GLU A 1 271 ? -7.469 -13.960 12.637 1.00 87.44 271 GLU A C 1
ATOM 2106 O O . GLU A 1 271 ? -8.242 -13.741 13.576 1.00 87.44 271 GLU A O 1
ATOM 2111 N N . ALA A 1 272 ? -6.595 -13.040 12.214 1.00 84.12 272 ALA A N 1
ATOM 2112 C CA . ALA A 1 272 ? -6.490 -11.711 12.810 1.00 84.12 272 ALA A CA 1
ATOM 2113 C C . ALA A 1 272 ? -7.750 -10.883 12.518 1.00 84.12 272 ALA A C 1
ATOM 2115 O O . ALA A 1 272 ? -8.312 -10.280 13.438 1.00 84.12 272 ALA A O 1
ATOM 2116 N N . ASP A 1 273 ? -8.244 -10.946 11.278 1.00 85.12 273 ASP A N 1
ATOM 2117 C CA . ASP A 1 273 ? -9.496 -10.311 10.856 1.00 85.12 273 ASP A CA 1
ATOM 2118 C C . ASP A 1 273 ? -10.697 -10.859 11.640 1.00 85.12 273 ASP A C 1
ATOM 2120 O O . ASP A 1 273 ? -11.475 -10.087 12.208 1.00 85.12 273 ASP A O 1
ATOM 2124 N N . LEU A 1 274 ? -10.823 -12.187 11.762 1.00 90.56 274 LEU A N 1
ATOM 2125 C CA . LEU A 1 274 ? -11.887 -12.825 12.545 1.00 90.56 274 LEU A CA 1
ATOM 2126 C C . LEU A 1 274 ? -11.851 -12.375 14.013 1.00 90.56 274 LEU A C 1
ATOM 2128 O O . LEU A 1 274 ? -12.887 -12.040 14.593 1.00 90.56 274 LEU A O 1
ATOM 2132 N N . LYS A 1 275 ? -10.661 -12.318 14.619 1.00 91.00 275 LYS A N 1
ATOM 2133 C CA . LYS A 1 275 ? -10.476 -11.855 16.001 1.00 91.00 275 LYS A CA 1
ATOM 2134 C C . LYS A 1 275 ? -10.856 -10.380 16.171 1.00 91.00 275 LYS A C 1
ATOM 2136 O O . LYS A 1 275 ? -11.501 -10.036 17.165 1.00 91.00 275 LYS A O 1
ATOM 2141 N N . ALA A 1 276 ? -10.502 -9.524 15.213 1.00 90.12 276 ALA A N 1
ATOM 2142 C CA . ALA A 1 276 ? -10.885 -8.113 15.207 1.00 90.12 276 ALA A CA 1
ATOM 2143 C C . ALA A 1 276 ? -12.407 -7.938 15.053 1.00 90.12 276 ALA A C 1
ATOM 2145 O O . ALA A 1 276 ? -13.016 -7.172 15.805 1.00 90.12 276 ALA A O 1
ATOM 2146 N N . MET A 1 277 ? -13.044 -8.701 14.158 1.00 92.44 277 MET A N 1
ATOM 2147 C CA . MET A 1 277 ? -14.501 -8.704 13.982 1.00 92.44 277 MET A CA 1
ATOM 2148 C C . MET A 1 277 ? -15.242 -9.144 15.251 1.00 92.44 277 MET A C 1
ATOM 2150 O O . MET A 1 277 ? -16.192 -8.477 15.658 1.00 92.44 277 MET A O 1
ATOM 2154 N N . LEU A 1 278 ? -14.790 -10.211 15.918 1.00 95.44 278 LEU A N 1
ATOM 2155 C CA . LEU A 1 278 ? -15.382 -10.678 17.179 1.00 95.44 278 LEU A CA 1
ATOM 2156 C C . LEU A 1 278 ? -15.226 -9.649 18.312 1.00 95.44 278 LEU A C 1
ATOM 2158 O O . LEU A 1 278 ? -16.150 -9.449 19.104 1.00 95.44 278 LEU A O 1
ATOM 2162 N N . ALA A 1 279 ? -14.084 -8.957 18.384 1.00 95.06 279 ALA A N 1
ATOM 2163 C CA . ALA A 1 279 ? -13.879 -7.874 19.345 1.00 95.06 279 ALA A CA 1
ATOM 2164 C C . ALA A 1 279 ? -14.820 -6.683 19.077 1.00 95.06 279 ALA A C 1
ATOM 2166 O O . ALA A 1 279 ? -15.427 -6.159 20.015 1.00 95.06 279 ALA A O 1
ATOM 2167 N N . ALA A 1 280 ? -14.993 -6.297 17.809 1.00 95.44 280 ALA A N 1
ATOM 2168 C CA . ALA A 1 280 ? -15.912 -5.237 17.399 1.00 95.44 280 ALA A CA 1
ATOM 2169 C C . ALA A 1 280 ? -17.385 -5.604 17.662 1.00 95.44 280 ALA A C 1
ATOM 2171 O O . ALA A 1 280 ? -18.129 -4.780 18.193 1.00 95.44 280 ALA A O 1
ATOM 2172 N N . GLN A 1 281 ? -17.796 -6.845 17.375 1.00 96.31 281 GLN A N 1
ATOM 2173 C CA . GLN A 1 281 ? -19.132 -7.352 17.710 1.00 96.31 281 GLN A CA 1
ATOM 2174 C C . GLN A 1 281 ? -19.398 -7.232 19.216 1.00 96.31 281 GLN A C 1
ATOM 2176 O O . GLN A 1 281 ? -20.386 -6.622 19.619 1.00 96.31 281 GLN A O 1
ATOM 2181 N N . LYS A 1 282 ? -18.484 -7.742 20.051 1.00 97.44 282 LYS A N 1
ATOM 2182 C CA . LYS A 1 282 ? -18.609 -7.695 21.516 1.00 97.44 282 LYS A CA 1
ATOM 2183 C C . LYS A 1 282 ? -18.678 -6.262 22.061 1.00 97.44 282 LYS A C 1
ATOM 2185 O O . LYS A 1 282 ? -19.368 -6.008 23.047 1.00 97.44 282 LYS A O 1
ATOM 2190 N N . PHE A 1 283 ? -17.967 -5.322 21.434 1.00 96.81 283 PHE A N 1
ATOM 2191 C CA . PHE A 1 283 ? -18.062 -3.900 21.764 1.00 96.81 283 PHE A CA 1
ATOM 2192 C C . PHE A 1 283 ? -19.447 -3.331 21.420 1.00 96.81 283 PHE A C 1
ATOM 2194 O O . PHE A 1 283 ? -20.089 -2.732 22.282 1.00 96.81 283 PHE A O 1
ATOM 2201 N N . LEU A 1 284 ? -19.944 -3.576 20.204 1.00 96.69 284 LEU A N 1
ATOM 2202 C CA . LEU A 1 284 ? -21.267 -3.114 19.772 1.00 96.69 284 LEU A CA 1
ATOM 2203 C C . LEU A 1 284 ? -22.396 -3.707 20.623 1.00 96.69 284 LEU A C 1
ATOM 2205 O O . LEU A 1 284 ? -23.299 -2.977 21.015 1.00 96.69 284 LEU A O 1
ATOM 2209 N N . GLU A 1 285 ? -22.337 -4.994 20.969 1.00 96.69 285 GLU A N 1
ATOM 2210 C CA . GLU A 1 285 ? -23.311 -5.641 21.859 1.00 96.69 285 GLU A CA 1
ATOM 2211 C C . GLU A 1 285 ? -23.370 -4.968 23.237 1.00 96.69 285 GLU A C 1
ATOM 2213 O O . GLU A 1 285 ? -24.462 -4.729 23.762 1.00 96.69 285 GLU A O 1
ATOM 2218 N N . LYS A 1 286 ? -22.211 -4.602 23.801 1.00 97.31 286 LYS A N 1
ATOM 2219 C CA . LYS A 1 286 ? -22.122 -3.882 25.077 1.00 97.31 286 LYS A CA 1
ATOM 2220 C C . LYS A 1 286 ? -22.744 -2.485 24.985 1.00 97.31 286 LYS A C 1
ATOM 2222 O O . LYS A 1 286 ? -23.559 -2.135 25.839 1.00 97.31 286 LYS A O 1
ATOM 2227 N N . GLU A 1 287 ? -22.392 -1.706 23.965 1.00 97.25 287 GLU A N 1
ATOM 2228 C CA . GLU A 1 287 ? -22.927 -0.349 23.786 1.00 97.25 287 GLU A CA 1
ATOM 2229 C C . GLU A 1 287 ? -24.432 -0.368 23.481 1.00 97.25 287 GLU A C 1
ATOM 2231 O O . GLU A 1 287 ? -25.190 0.401 24.070 1.00 97.25 287 GLU A O 1
ATOM 2236 N N . ILE A 1 288 ? -24.906 -1.310 22.657 1.00 97.19 288 ILE A N 1
ATOM 2237 C CA . ILE A 1 288 ? -26.340 -1.533 22.411 1.00 97.19 288 ILE A CA 1
ATOM 2238 C C . ILE A 1 288 ? -27.063 -1.906 23.712 1.00 97.19 288 ILE A C 1
ATOM 2240 O O . ILE A 1 288 ? -28.159 -1.405 23.958 1.00 97.19 288 ILE A O 1
ATOM 2244 N N . GLY A 1 289 ? -26.474 -2.753 24.561 1.00 96.56 289 GLY A N 1
ATOM 2245 C CA . GLY A 1 289 ? -27.029 -3.085 25.877 1.00 96.56 289 GLY A CA 1
ATOM 2246 C C . GLY A 1 289 ? -27.141 -1.867 26.800 1.00 96.56 289 GLY A C 1
ATOM 2247 O O . GLY A 1 289 ? -28.174 -1.666 27.438 1.00 96.56 289 GLY A O 1
ATOM 2248 N N . LEU A 1 290 ? -26.117 -1.012 26.821 1.00 96.38 290 LEU A N 1
ATOM 2249 C CA . LEU A 1 290 ? -26.098 0.216 27.618 1.00 96.38 290 LEU A CA 1
ATOM 2250 C C . LEU A 1 290 ? -27.114 1.256 27.116 1.00 96.38 290 LEU A C 1
ATOM 2252 O O . LEU A 1 290 ? -27.825 1.853 27.925 1.00 96.38 290 LEU A O 1
ATOM 2256 N N . VAL A 1 291 ? -27.237 1.434 25.798 1.00 96.81 291 VAL A N 1
ATOM 2257 C CA . VAL A 1 291 ? -28.254 2.308 25.186 1.00 96.81 291 VAL A CA 1
ATOM 2258 C C . VAL A 1 291 ? -29.666 1.780 25.449 1.00 96.81 291 VAL A C 1
ATOM 2260 O O . VAL A 1 291 ? -30.530 2.566 25.822 1.00 96.81 291 VAL A O 1
ATOM 2263 N N . LYS A 1 292 ? -29.903 0.465 25.345 1.00 96.75 292 LYS A N 1
ATOM 2264 C CA . LYS A 1 292 ? -31.197 -0.151 25.699 1.00 96.75 292 LYS A CA 1
ATOM 2265 C C . LYS A 1 292 ? -31.565 0.065 27.167 1.00 96.75 292 LYS A C 1
ATOM 2267 O O . LYS A 1 292 ? -32.714 0.369 27.450 1.00 96.75 292 LYS A O 1
ATOM 2272 N N . SER A 1 293 ? -30.603 -0.060 28.083 1.00 96.31 293 SER A N 1
ATOM 2273 C CA . SER A 1 293 ? -30.834 0.195 29.512 1.00 96.31 293 SER A CA 1
ATOM 2274 C C . SER A 1 293 ? -31.245 1.650 29.769 1.00 96.31 293 SER A C 1
ATOM 2276 O O . SER A 1 293 ? -32.238 1.902 30.442 1.00 96.31 293 SER A O 1
ATOM 2278 N N . ARG A 1 294 ? -30.541 2.613 29.152 1.00 95.62 294 ARG A N 1
ATOM 2279 C CA . ARG A 1 294 ? -30.897 4.041 29.226 1.00 95.62 294 ARG A CA 1
ATOM 2280 C C . ARG A 1 294 ? -32.252 4.355 28.594 1.00 95.62 294 ARG A C 1
ATOM 2282 O O . ARG A 1 294 ? -32.968 5.194 29.121 1.00 95.62 294 ARG A O 1
ATOM 2289 N N . LEU A 1 295 ? -32.596 3.697 27.486 1.00 96.25 295 LEU A N 1
ATOM 2290 C CA . LEU A 1 295 ? -33.898 3.861 26.842 1.00 96.25 295 LEU A CA 1
ATOM 2291 C C . LEU A 1 295 ? -35.025 3.372 27.760 1.00 96.25 295 LEU A C 1
ATOM 2293 O O . LEU A 1 295 ? -35.972 4.109 27.974 1.00 96.25 295 LEU A O 1
ATOM 2297 N N . LEU A 1 296 ? -34.870 2.200 28.388 1.00 95.75 296 LEU A N 1
ATOM 2298 C CA . LEU A 1 296 ? -35.844 1.684 29.358 1.00 95.75 296 LEU A CA 1
ATOM 2299 C C . LEU A 1 296 ? -36.007 2.591 30.588 1.00 95.75 296 LEU A C 1
ATOM 2301 O O . LEU A 1 296 ? -37.115 2.714 31.095 1.00 95.75 296 LEU A O 1
ATOM 2305 N N . GLN A 1 297 ? -34.929 3.226 31.062 1.00 95.25 297 GLN A N 1
ATOM 2306 C CA . GLN A 1 297 ? -35.010 4.223 32.137 1.00 95.25 297 GLN A CA 1
ATOM 2307 C C . GLN A 1 297 ? -35.775 5.474 31.686 1.00 95.25 297 GLN A C 1
ATOM 2309 O O . GLN A 1 297 ? -36.677 5.913 32.388 1.00 95.25 297 GLN A O 1
ATOM 2314 N N . ALA A 1 298 ? -35.483 5.998 30.493 1.00 95.50 298 ALA A N 1
ATOM 2315 C CA . ALA A 1 298 ? -36.208 7.139 29.938 1.00 95.50 298 ALA A CA 1
ATOM 2316 C C . ALA A 1 298 ? -37.695 6.824 29.679 1.00 95.50 298 ALA A C 1
ATOM 2318 O O . ALA A 1 298 ? -38.547 7.660 29.957 1.00 95.50 298 ALA A O 1
ATOM 2319 N N . ASP A 1 299 ? -38.020 5.619 29.199 1.00 95.81 299 ASP A N 1
ATOM 2320 C CA . ASP A 1 299 ? -39.406 5.169 29.015 1.00 95.81 299 ASP A CA 1
ATOM 2321 C C . ASP A 1 299 ? -40.149 5.102 30.367 1.00 95.81 299 ASP A C 1
ATOM 2323 O O . ASP A 1 299 ? -41.299 5.531 30.456 1.00 95.81 299 ASP A O 1
ATOM 2327 N N . GLN A 1 300 ? -39.488 4.628 31.434 1.00 95.38 300 GLN A N 1
ATOM 2328 C CA . GLN A 1 300 ? -40.033 4.637 32.800 1.00 95.38 300 GLN A CA 1
ATOM 2329 C C . GLN A 1 300 ? -40.279 6.067 33.303 1.00 95.38 300 GLN A C 1
ATOM 2331 O O . GLN A 1 300 ? -41.406 6.381 33.688 1.00 95.38 300 GLN A O 1
ATOM 2336 N N . GLU A 1 301 ? -39.277 6.947 33.217 1.00 95.69 301 GLU A N 1
ATOM 2337 C CA . GLU A 1 301 ? -39.387 8.365 33.597 1.00 95.69 301 GLU A CA 1
ATOM 2338 C C . GLU A 1 301 ? -40.525 9.076 32.839 1.00 95.69 301 GLU A C 1
ATOM 2340 O O . GLU A 1 301 ? -41.284 9.841 33.434 1.00 95.69 301 GLU A O 1
ATOM 2345 N N . VAL A 1 302 ? -40.705 8.791 31.542 1.00 95.75 302 VAL A N 1
ATOM 2346 C CA . VAL A 1 302 ? -41.830 9.320 30.750 1.00 95.75 302 VAL A CA 1
ATOM 2347 C C . VAL A 1 302 ? -43.171 8.824 31.29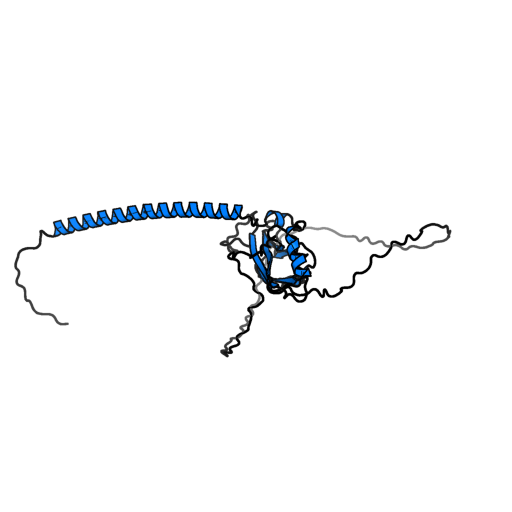1 1.00 95.75 302 VAL A C 1
ATOM 2349 O O . VAL A 1 302 ? -44.064 9.647 31.492 1.00 95.75 302 VAL A O 1
ATOM 2352 N N . THR A 1 303 ? -43.324 7.526 31.580 1.00 94.81 303 THR A N 1
ATOM 2353 C CA . THR A 1 303 ? -44.587 7.004 32.138 1.00 94.81 303 THR A CA 1
ATOM 2354 C C . THR A 1 303 ? -44.908 7.564 33.526 1.00 94.81 303 THR A C 1
ATOM 2356 O O . THR A 1 303 ? -46.063 7.885 33.796 1.00 94.81 303 THR A O 1
ATOM 2359 N N . GLU A 1 304 ? -43.902 7.759 34.385 1.00 95.00 304 GLU A N 1
ATOM 2360 C CA . GLU A 1 304 ? -44.081 8.381 35.703 1.00 95.00 304 GLU A CA 1
ATOM 2361 C C . GLU A 1 304 ? -44.548 9.840 35.572 1.00 95.00 304 GLU A C 1
ATOM 2363 O O . GLU A 1 304 ? -45.514 10.246 36.224 1.00 95.00 304 GLU A O 1
ATOM 2368 N N . ILE A 1 305 ? -43.932 10.610 34.666 1.00 94.94 305 ILE A N 1
ATOM 2369 C CA . ILE A 1 305 ? -44.332 11.993 34.372 1.00 94.94 305 ILE A CA 1
ATOM 2370 C C . ILE A 1 305 ? -45.757 12.049 33.802 1.00 94.94 305 ILE A C 1
ATOM 2372 O O . ILE A 1 305 ? -46.524 12.928 34.195 1.00 94.94 305 ILE A O 1
ATOM 2376 N N . GLU A 1 306 ? -46.143 11.138 32.901 1.00 94.00 306 GLU A N 1
ATOM 2377 C CA . GLU A 1 306 ? -47.506 11.084 32.347 1.00 94.00 306 GLU A CA 1
ATOM 2378 C C . GLU A 1 306 ? -48.566 10.803 33.428 1.00 94.00 306 GLU A C 1
ATOM 2380 O O . GLU A 1 306 ? -49.600 11.483 33.457 1.00 94.00 306 GLU A O 1
ATOM 2385 N N . ASP A 1 307 ? -48.290 9.884 34.358 1.00 93.81 307 ASP A N 1
ATOM 2386 C CA . ASP A 1 307 ? -49.158 9.573 35.502 1.00 93.81 307 ASP A CA 1
ATOM 2387 C C . ASP A 1 307 ? -49.293 10.755 36.482 1.00 93.81 307 ASP A C 1
ATOM 2389 O O . ASP A 1 307 ? -50.389 11.033 36.986 1.00 93.81 307 ASP A O 1
ATOM 2393 N N . GLU A 1 308 ? -48.211 11.490 36.757 1.00 92.81 308 GLU A N 1
ATOM 2394 C CA . GLU A 1 308 ? -48.270 12.727 37.552 1.00 92.81 308 GLU A CA 1
ATOM 2395 C C . GLU A 1 308 ? -49.092 13.817 36.848 1.00 92.81 308 GLU A C 1
ATOM 2397 O O . GLU A 1 308 ? -49.958 14.450 37.465 1.00 92.81 308 GLU A O 1
ATOM 2402 N N . LEU A 1 309 ? -48.902 13.994 35.538 1.00 90.00 309 LEU A N 1
ATOM 2403 C CA . LEU A 1 309 ? -49.657 14.953 34.725 1.00 90.00 309 LEU A CA 1
ATOM 2404 C C . LEU A 1 309 ? -51.155 14.609 34.680 1.00 90.00 309 LEU A C 1
ATOM 2406 O O . LEU A 1 309 ? -52.000 15.512 34.666 1.00 90.00 309 LEU A O 1
ATOM 2410 N N . ALA A 1 310 ? -51.501 13.319 34.683 1.00 90.62 310 ALA A N 1
ATOM 2411 C CA . ALA A 1 310 ? -52.879 12.844 34.768 1.00 90.62 310 ALA A CA 1
ATOM 2412 C C . ALA A 1 310 ? -53.517 13.159 36.134 1.00 90.62 310 ALA A C 1
ATOM 2414 O O . ALA A 1 310 ? -54.640 13.673 36.168 1.00 90.62 310 ALA A O 1
ATOM 2415 N N . LYS A 1 311 ? -52.799 12.939 37.246 1.00 90.75 311 LYS A N 1
ATOM 2416 C CA . LYS A 1 311 ? -53.263 13.296 38.604 1.00 90.75 311 LYS A CA 1
ATOM 2417 C C . LYS A 1 311 ? -53.502 14.799 38.744 1.00 90.75 311 LYS A C 1
ATOM 2419 O O . LYS A 1 311 ? -54.594 15.203 39.138 1.00 90.75 311 LYS A O 1
ATOM 2424 N N . ILE A 1 312 ? -52.547 15.631 38.319 1.00 88.81 312 ILE A N 1
ATOM 2425 C CA . ILE A 1 312 ? -52.669 17.100 38.377 1.00 88.81 312 ILE A CA 1
ATOM 2426 C C . ILE A 1 312 ? -53.868 17.592 37.547 1.00 88.81 312 ILE A C 1
ATOM 2428 O O . ILE A 1 312 ? -54.603 18.479 37.984 1.00 88.81 312 ILE A O 1
ATOM 2432 N N . LYS A 1 313 ? -54.123 17.000 36.370 1.00 86.56 313 LYS A N 1
ATOM 2433 C CA . LYS A 1 313 ? -55.317 17.315 35.562 1.00 86.56 313 LYS A CA 1
ATOM 2434 C C . LYS A 1 313 ? -56.626 16.893 36.234 1.00 86.56 313 LYS A C 1
ATOM 2436 O O . LYS A 1 313 ? -57.617 17.605 36.086 1.00 86.56 313 LYS A O 1
ATOM 2441 N N . ALA A 1 314 ? -56.645 15.770 36.951 1.00 81.25 314 ALA A N 1
ATOM 2442 C CA . ALA A 1 314 ? -57.822 15.317 37.690 1.00 81.25 314 ALA A CA 1
ATOM 2443 C C . ALA A 1 314 ? -58.126 16.227 38.895 1.00 81.25 314 ALA A C 1
ATOM 2445 O O . ALA A 1 314 ? -59.274 16.625 39.090 1.00 81.25 314 ALA A O 1
ATOM 2446 N N . GLU A 1 315 ? -57.104 16.622 39.658 1.00 72.31 315 GLU A N 1
ATOM 2447 C CA . GLU A 1 315 ? -57.245 17.511 40.822 1.00 72.31 315 GLU A CA 1
ATOM 2448 C C . GLU A 1 315 ? -57.589 18.956 40.414 1.00 72.31 315 GLU A C 1
ATOM 2450 O O . GLU A 1 315 ? -58.457 19.592 41.019 1.00 72.31 315 GLU A O 1
ATOM 2455 N N . GLY A 1 316 ? -57.000 19.456 39.322 1.00 60.31 316 GLY A N 1
ATOM 2456 C CA . GLY A 1 316 ? -57.306 20.773 38.750 1.00 60.31 316 GLY A CA 1
ATOM 2457 C C . GLY A 1 316 ? -58.712 20.909 38.144 1.00 60.31 316 GLY A C 1
ATOM 2458 O O . GLY A 1 316 ? -59.132 22.019 37.821 1.00 60.31 316 GLY A O 1
ATOM 2459 N N . GLY A 1 317 ? -59.461 19.810 38.000 1.00 52.50 317 GLY A N 1
ATOM 2460 C CA . GLY A 1 317 ? -60.808 19.808 37.421 1.00 52.50 317 GLY A CA 1
ATOM 2461 C C . GLY A 1 317 ? -61.924 20.297 38.353 1.00 52.50 317 GLY A C 1
ATOM 2462 O O . GLY A 1 317 ? -63.041 20.517 37.887 1.00 52.50 317 GLY A O 1
ATOM 2463 N N . SER A 1 318 ? -61.662 20.475 39.655 1.00 48.16 318 SER A N 1
ATOM 2464 C CA . SER A 1 318 ? -62.724 20.663 40.661 1.00 48.16 318 SER A CA 1
ATOM 2465 C C . SER A 1 318 ? -62.995 22.118 41.096 1.00 48.16 318 SER A C 1
ATOM 2467 O O . SER A 1 318 ? -63.760 22.324 42.040 1.00 48.16 318 SER A O 1
ATOM 2469 N N . SER A 1 319 ? -62.403 23.138 40.457 1.00 49.09 319 SER A N 1
ATOM 2470 C CA . SER A 1 319 ? -62.459 24.531 40.954 1.00 49.09 319 SER A CA 1
ATOM 2471 C C . SER A 1 319 ? -62.796 25.626 39.927 1.00 49.09 319 SER A C 1
ATOM 2473 O O . SER A 1 319 ? -62.383 26.772 40.096 1.00 49.09 319 SER A O 1
ATOM 2475 N N . VAL A 1 320 ? -63.629 25.342 38.913 1.00 51.59 320 VAL A N 1
ATOM 2476 C CA . VAL A 1 320 ? -64.286 26.408 38.120 1.00 51.59 320 VAL A CA 1
ATOM 2477 C C . VAL A 1 320 ? -65.774 26.120 37.884 1.00 51.59 320 VAL A C 1
ATOM 2479 O O . VAL A 1 320 ? -66.185 25.678 36.814 1.00 51.59 320 VAL A O 1
ATOM 2482 N N . SER A 1 321 ? -66.620 26.435 38.871 1.00 45.00 321 SER A N 1
ATOM 2483 C CA . SER A 1 321 ? -68.048 26.689 38.620 1.00 45.00 321 SER A CA 1
ATOM 2484 C C . SER A 1 321 ? -68.625 27.721 39.600 1.00 45.00 321 SER A C 1
ATOM 2486 O O . SER A 1 321 ? -68.386 27.645 40.802 1.00 45.00 321 SER A O 1
ATOM 2488 N N . SER A 1 322 ? -69.414 28.668 39.064 1.00 42.12 322 SER A N 1
ATOM 2489 C CA . SER A 1 322 ? -69.996 29.856 39.735 1.00 42.12 322 SER A CA 1
ATOM 2490 C C . SER A 1 322 ? -68.966 30.953 40.134 1.00 42.12 322 SER A C 1
ATOM 2492 O O . SER A 1 322 ? -67.854 30.638 40.530 1.00 42.12 322 SER A O 1
ATOM 2494 N N . SER A 1 323 ? -69.224 32.268 40.017 1.00 40.31 323 SER A N 1
ATOM 2495 C CA . SER A 1 323 ? -70.443 32.988 39.599 1.00 40.31 323 SER A CA 1
ATOM 2496 C C . SER A 1 323 ? -70.168 34.398 39.017 1.00 40.31 323 SER A C 1
ATOM 2498 O O . SER A 1 323 ? -69.229 35.071 39.420 1.00 40.31 323 SER A O 1
ATOM 2500 N N . SER A 1 324 ? -71.046 34.830 38.099 1.00 41.88 324 SER A N 1
ATOM 2501 C CA . SER A 1 324 ? -71.577 36.197 37.876 1.00 41.88 324 SER A CA 1
ATOM 2502 C C . SER A 1 324 ? -70.691 37.463 37.966 1.00 41.88 324 SER A C 1
ATOM 2504 O O . SER A 1 324 ? -70.266 37.864 39.042 1.00 41.88 324 SER A O 1
ATOM 2506 N N . GLY A 1 325 ? -70.648 38.259 36.880 1.00 37.69 325 GLY A N 1
ATOM 2507 C CA . GLY A 1 325 ? -70.202 39.666 36.929 1.00 37.69 325 GLY A CA 1
ATOM 2508 C C . GLY A 1 325 ? -70.398 40.463 35.626 1.00 37.69 325 GLY A C 1
ATOM 2509 O O . GLY A 1 325 ? -69.671 40.265 34.660 1.00 37.69 325 GLY A O 1
ATOM 2510 N N . LYS A 1 326 ? -71.374 41.387 35.590 1.00 46.25 326 LYS A N 1
ATOM 2511 C CA . LYS A 1 326 ? -71.590 42.356 34.486 1.00 46.25 326 LYS A CA 1
ATOM 2512 C C . LYS A 1 326 ? -70.388 43.300 34.314 1.00 46.25 326 LYS A C 1
ATOM 2514 O O . LYS A 1 326 ? -69.846 43.753 35.315 1.00 46.25 326 LYS A O 1
ATOM 2519 N N . GLY A 1 327 ? -70.088 43.731 33.082 1.00 38.12 327 GLY A N 1
ATOM 2520 C CA . GLY A 1 327 ? -69.056 44.760 32.867 1.00 38.12 327 GLY A CA 1
ATOM 2521 C C . GLY A 1 327 ? -68.814 45.228 31.427 1.00 38.12 327 GLY A C 1
ATOM 2522 O O . GLY A 1 327 ? -67.664 45.371 31.031 1.00 38.12 327 GLY A O 1
ATOM 2523 N N . GLY A 1 328 ? -69.856 45.468 30.623 1.00 44.53 328 GLY A N 1
ATOM 2524 C CA . GLY A 1 328 ? -69.677 46.109 29.312 1.00 44.53 328 GLY A CA 1
ATOM 2525 C C . GLY A 1 328 ? -69.342 47.597 29.467 1.00 44.53 328 GLY A C 1
ATOM 2526 O O . GLY A 1 328 ? -70.245 48.389 29.718 1.00 44.53 328 GLY A O 1
ATOM 2527 N N . GLY A 1 329 ? -68.064 47.966 29.330 1.00 43.28 329 GLY A N 1
ATOM 2528 C CA . GLY A 1 329 ? -67.571 49.343 29.452 1.00 43.28 329 GLY A CA 1
ATOM 2529 C C . GLY A 1 329 ? -66.753 49.767 28.231 1.00 43.28 329 GLY A C 1
ATOM 2530 O O . GLY A 1 329 ? -65.719 49.181 27.931 1.00 43.28 329 GLY A O 1
ATOM 2531 N N . SER A 1 330 ? -67.233 50.778 27.512 1.00 48.56 330 SER A N 1
ATOM 2532 C CA . SER A 1 330 ? -66.611 51.325 26.302 1.00 48.56 330 SER A CA 1
ATOM 2533 C C . SER A 1 330 ? -65.510 52.349 26.593 1.00 48.56 330 SER A C 1
ATOM 2535 O O . SER A 1 330 ? -65.703 53.203 27.456 1.00 48.56 330 SER A O 1
ATOM 2537 N N . GLY A 1 331 ? -64.482 52.409 25.740 1.00 42.94 331 GLY A N 1
ATOM 2538 C CA . GLY A 1 331 ? -63.729 53.648 25.491 1.00 42.94 331 GLY A CA 1
ATOM 2539 C C . GLY A 1 331 ? -62.214 53.484 25.376 1.00 42.94 331 GLY A C 1
ATOM 2540 O O . GLY A 1 331 ? -61.615 52.728 26.129 1.00 42.94 331 GLY A O 1
ATOM 2541 N N . GLY A 1 332 ? -61.598 54.244 24.460 1.00 47.50 332 GLY A N 1
ATOM 2542 C CA . GLY A 1 332 ? -60.139 54.427 24.417 1.00 47.50 332 GLY A CA 1
ATOM 2543 C C . GLY A 1 332 ? -59.468 54.142 23.071 1.00 47.50 332 GLY A C 1
ATOM 2544 O O . GLY A 1 332 ? -58.660 53.229 22.972 1.00 47.50 332 GLY A O 1
ATOM 2545 N N . LYS A 1 333 ? -59.752 54.950 22.039 1.00 51.62 333 LYS A N 1
ATOM 2546 C CA . LYS A 1 333 ? -58.797 55.131 20.931 1.00 51.62 333 LYS A CA 1
ATOM 2547 C C . LYS A 1 333 ? -57.665 56.048 21.397 1.00 51.62 333 LYS A C 1
ATOM 2549 O O . LYS A 1 333 ? -57.981 57.149 21.852 1.00 51.62 333 LYS A O 1
ATOM 2554 N N . SER A 1 334 ? -56.411 55.674 21.149 1.00 47.78 334 SER A N 1
ATOM 2555 C CA . SER A 1 334 ? -55.393 56.447 20.396 1.00 47.78 334 SER A CA 1
ATOM 2556 C C . SER A 1 334 ? -54.098 55.646 20.329 1.00 47.78 334 SER A C 1
ATOM 2558 O O . SER A 1 334 ? -53.667 55.186 21.405 1.00 47.78 334 SER A O 1
#

Secondary structure (DSSP, 8-state):
------PPP--SS--B-TT-------------------------------------------------------------------PPPPP--------PPB-TT-EEEEEEEEEEEEEE-GGG-BTTBSEEEEEEEE-TT---GGGTEEEEEEE--TTSSS-EEEE-SSSEEEEEEESS-EEEEEEEEESSTTSPPEEEEEEE--S-TT--TTS--S---S-EEEEEEEEEEEES-BHHHHHHHTTGGGSPPPPPSSHHHHHTPPP--HHHHHHHHHHHHHHHHHHHHHHHHHHHHHHHHHHHHHHHHHHHHHHGGGS---------------

Radius of gyration: 39.22 Å; chains: 1; bounding box: 143×92×70 Å